Protein AF-0000000078978179 (afdb_homodimer)

Structure (mmCIF, N/CA/C/O backbone):
data_AF-0000000078978179-model_v1
#
loop_
_entity.id
_entity.type
_entity.pdbx_description
1 polymer 'Uncharacterized protein ssa16'
#
loop_
_atom_site.group_PDB
_atom_site.id
_atom_site.type_symbol
_atom_site.label_atom_id
_atom_site.label_alt_id
_atom_site.label_comp_id
_atom_site.label_asym_id
_atom_site.label_entity_id
_atom_site.label_seq_id
_atom_site.pdbx_PDB_ins_code
_atom_site.Cartn_x
_atom_site.Cartn_y
_atom_site.Cartn_z
_atom_site.occupancy
_atom_site.B_iso_or_equiv
_atom_site.auth_seq_id
_atom_site.auth_comp_id
_atom_site.auth_asym_id
_atom_site.auth_atom_id
_atom_site.pdbx_PDB_model_num
ATOM 1 N N . ARG A 1 1 ? -56.812 -25.953 8.641 1 24.86 1 ARG A N 1
ATOM 2 C CA . ARG A 1 1 ? -55.844 -26.469 7.676 1 24.86 1 ARG A CA 1
ATOM 3 C C . ARG A 1 1 ? -55.062 -25.328 7.055 1 24.86 1 ARG A C 1
ATOM 5 O O . ARG A 1 1 ? -54.594 -25.438 5.922 1 24.86 1 ARG A O 1
ATOM 12 N N . SER A 1 2 ? -55.156 -24.094 7.508 1 26.69 2 SER A N 1
ATOM 13 C CA . SER A 1 2 ? -54.562 -22.828 7.09 1 26.69 2 SER A CA 1
ATOM 14 C C . SER A 1 2 ? -53.031 -22.938 6.969 1 26.69 2 SER A C 1
ATOM 16 O O . SER A 1 2 ? -52.344 -23.125 7.969 1 26.69 2 SER A O 1
ATOM 18 N N . SER A 1 3 ? -52.5 -23.688 5.875 1 28.31 3 SER A N 1
ATOM 19 C CA . SER A 1 3 ? -51.188 -24.078 5.355 1 28.31 3 SER A CA 1
ATOM 20 C C . SER A 1 3 ? -50.25 -22.891 5.301 1 28.31 3 SER A C 1
ATOM 22 O O . SER A 1 3 ? -50.594 -21.828 4.77 1 28.31 3 SER A O 1
ATOM 24 N N . SER A 1 4 ? -49.375 -22.672 6.375 1 29.67 4 SER A N 1
ATOM 25 C CA . SER A 1 4 ? -48.281 -21.734 6.699 1 29.67 4 SER A CA 1
ATOM 26 C C . SER A 1 4 ? -47.344 -21.562 5.523 1 29.67 4 SER A C 1
ATOM 28 O O . SER A 1 4 ? -46.656 -22.5 5.125 1 29.67 4 SER A O 1
ATOM 30 N N . LEU A 1 5 ? -47.719 -20.953 4.363 1 27.17 5 LEU A N 1
ATOM 31 C CA . LEU A 1 5 ? -46.969 -20.484 3.203 1 27.17 5 LEU A CA 1
ATOM 32 C C . LEU A 1 5 ? -45.656 -19.812 3.635 1 27.17 5 LEU A C 1
ATOM 34 O O . LEU A 1 5 ? -45.656 -18.609 3.932 1 27.17 5 LEU A O 1
ATOM 38 N N . TRP A 1 6 ? -45 -20.219 4.773 1 25.36 6 TRP A N 1
ATOM 39 C CA . TRP A 1 6 ? -43.688 -19.703 5.121 1 25.36 6 TRP A CA 1
ATOM 40 C C . TRP A 1 6 ? -42.812 -19.609 3.887 1 25.36 6 TRP A C 1
ATOM 42 O O . TRP A 1 6 ? -42.656 -20.594 3.16 1 25.36 6 TRP A O 1
ATOM 52 N N . HIS A 1 7 ? -42.844 -18.531 3.137 1 26.69 7 HIS A N 1
ATOM 53 C CA . HIS A 1 7 ? -42.062 -18 2.035 1 26.69 7 HIS A CA 1
ATOM 54 C C . HIS A 1 7 ? -40.594 -18.312 2.223 1 26.69 7 HIS A C 1
ATOM 56 O O . HIS A 1 7 ? -40.031 -18.109 3.305 1 26.69 7 HIS A O 1
ATOM 62 N N . ARG A 1 8 ? -40 -19.281 1.561 1 25.62 8 ARG A N 1
ATOM 63 C CA . ARG A 1 8 ? -38.625 -19.688 1.237 1 25.62 8 ARG A CA 1
ATOM 64 C C . ARG A 1 8 ? -37.781 -18.484 0.861 1 25.62 8 ARG A C 1
ATOM 66 O O . ARG A 1 8 ? -37.938 -17.906 -0.217 1 25.62 8 ARG A O 1
ATOM 73 N N . ALA A 1 9 ? -37.625 -17.531 1.734 1 27.86 9 ALA A N 1
ATOM 74 C CA . ALA A 1 9 ? -36.594 -16.547 1.46 1 27.86 9 ALA A CA 1
ATOM 75 C C . ALA A 1 9 ? -35.344 -17.219 0.901 1 27.86 9 ALA A C 1
ATOM 77 O O . ALA A 1 9 ? -34.656 -17.969 1.609 1 27.86 9 ALA A O 1
ATOM 78 N N . ILE A 1 10 ? -35.406 -17.781 -0.251 1 28.91 10 ILE A N 1
ATOM 79 C CA . ILE A 1 10 ? -34.219 -18.234 -0.986 1 28.91 10 ILE A CA 1
ATOM 80 C C . ILE A 1 10 ? -33.062 -17.281 -0.745 1 28.91 10 ILE A C 1
ATOM 82 O O . ILE A 1 10 ? -33.156 -16.078 -1.032 1 28.91 10 ILE A O 1
ATOM 86 N N . ASN A 1 11 ? -32.312 -17.438 0.273 1 29.38 11 ASN A N 1
ATOM 87 C CA . ASN A 1 11 ? -30.969 -16.906 0.46 1 29.38 11 ASN A CA 1
ATOM 88 C C . ASN A 1 11 ? -30.219 -16.812 -0.863 1 29.38 11 ASN A C 1
ATOM 90 O O . ASN A 1 11 ? -29.75 -17.828 -1.386 1 29.38 11 ASN A O 1
ATOM 94 N N . LEU A 1 12 ? -30.766 -16.203 -1.822 1 31.05 12 LEU A N 1
ATOM 95 C CA . LEU A 1 12 ? -29.938 -15.867 -2.971 1 31.05 12 LEU A CA 1
ATOM 96 C C . LEU A 1 12 ? -28.562 -15.375 -2.521 1 31.05 12 LEU A C 1
ATOM 98 O O . LEU A 1 12 ? -28.438 -14.242 -2.061 1 31.05 12 LEU A O 1
ATOM 102 N N . THR A 1 13 ? -27.844 -16.094 -1.771 1 34.47 13 THR A N 1
ATOM 103 C CA . THR A 1 13 ? -26.422 -15.805 -1.688 1 34.47 13 THR A CA 1
ATOM 104 C C . THR A 1 13 ? -25.891 -15.273 -3.021 1 34.47 13 THR A C 1
ATOM 106 O O . THR A 1 13 ? -25.984 -15.961 -4.043 1 34.47 13 THR A O 1
ATOM 109 N N . LYS A 1 14 ? -26.266 -14.203 -3.422 1 38.75 14 LYS A N 1
ATOM 110 C CA . LYS A 1 14 ? -25.594 -13.609 -4.574 1 38.75 14 LYS A CA 1
ATOM 111 C C . LYS A 1 14 ? -24.188 -14.164 -4.73 1 38.75 14 LYS A C 1
ATOM 113 O O . LYS A 1 14 ? -23.328 -13.969 -3.857 1 38.75 14 LYS A O 1
ATOM 118 N N . MET A 1 15 ? -23.969 -15.43 -5.102 1 41.94 15 MET A N 1
ATOM 119 C CA . MET A 1 15 ? -22.672 -16.031 -5.441 1 41.94 15 MET A CA 1
ATOM 120 C C . MET A 1 15 ? -21.719 -14.992 -6.023 1 41.94 15 MET A C 1
ATOM 122 O O . MET A 1 15 ? -21.969 -14.461 -7.105 1 41.94 15 MET A O 1
ATOM 126 N N . VAL A 1 16 ? -21.203 -14.148 -5.293 1 52.91 16 VAL A N 1
ATOM 127 C CA . VAL A 1 16 ? -20.172 -13.227 -5.777 1 52.91 16 VAL A CA 1
ATOM 128 C C . VAL A 1 16 ? -19.266 -13.938 -6.766 1 52.91 16 VAL A C 1
ATOM 130 O O . VAL A 1 16 ? -18.703 -15 -6.457 1 52.91 16 VAL A O 1
ATOM 133 N N . ALA A 1 17 ? -19.5 -13.75 -8.023 1 62.34 17 ALA A N 1
ATOM 134 C CA . ALA A 1 17 ? -18.719 -14.32 -9.125 1 62.34 17 ALA A CA 1
ATOM 135 C C . ALA A 1 17 ? -17.219 -14.219 -8.852 1 62.34 17 ALA A C 1
ATOM 137 O O . ALA A 1 17 ? -16.766 -13.234 -8.258 1 62.34 17 ALA A O 1
ATOM 138 N N . ASP A 1 18 ? -16.516 -15.406 -8.773 1 73.06 18 ASP A N 1
ATOM 139 C CA . ASP A 1 18 ? -15.055 -15.438 -8.719 1 73.06 18 ASP A CA 1
ATOM 140 C C . ASP A 1 18 ? -14.453 -14.477 -9.742 1 73.06 18 ASP A C 1
ATOM 142 O O . ASP A 1 18 ? -14.602 -14.68 -10.953 1 73.06 18 ASP A O 1
ATOM 146 N N . PRO A 1 19 ? -13.805 -13.406 -9.281 1 76.56 19 PRO A N 1
ATOM 147 C CA . PRO A 1 19 ? -13.227 -12.445 -10.219 1 76.56 19 PRO A CA 1
ATOM 148 C C . PRO A 1 19 ? -12.266 -13.094 -11.211 1 76.56 19 PRO A C 1
ATOM 150 O O . PRO A 1 19 ? -12.047 -12.555 -12.305 1 76.56 19 PRO A O 1
ATOM 153 N N . TRP A 1 20 ? -11.68 -14.281 -10.781 1 85 20 TRP A N 1
ATOM 154 C CA . TRP A 1 20 ? -10.766 -14.969 -11.688 1 85 20 TRP A CA 1
ATOM 155 C C . TRP A 1 20 ? -11.469 -16.094 -12.43 1 85 20 TRP A C 1
ATOM 157 O O . TRP A 1 20 ? -10.836 -16.844 -13.172 1 85 20 TRP A O 1
ATOM 167 N N . GLY A 1 21 ? -12.703 -16.25 -12.227 1 82.62 21 GLY A N 1
ATOM 168 C CA . GLY A 1 21 ? -13.43 -17.406 -12.766 1 82.62 21 GLY A CA 1
ATOM 169 C C . GLY A 1 21 ? -13.266 -17.562 -14.266 1 82.62 21 GLY A C 1
ATOM 170 O O . GLY A 1 21 ? -13.148 -18.672 -14.773 1 82.62 21 GLY A O 1
ATOM 171 N N . SER A 1 22 ? -13.219 -16.484 -14.938 1 85 22 SER A N 1
ATOM 172 C CA . SER A 1 22 ? -13.195 -16.531 -16.391 1 85 22 SER A CA 1
ATOM 173 C C . SER A 1 22 ? -11.773 -16.688 -16.922 1 85 22 SER A C 1
ATOM 175 O O . SER A 1 22 ? -11.562 -16.844 -18.125 1 85 22 SER A O 1
ATOM 177 N N . ARG A 1 23 ? -10.781 -16.797 -16.047 1 90.75 23 ARG A N 1
ATOM 178 C CA . ARG A 1 23 ? -9.391 -16.797 -16.484 1 90.75 23 ARG A CA 1
ATOM 179 C C . ARG A 1 23 ? -8.852 -18.219 -16.578 1 90.75 23 ARG A C 1
ATOM 181 O O . ARG A 1 23 ? -7.711 -18.438 -17.016 1 90.75 23 ARG A O 1
ATOM 188 N N . ASN A 1 24 ? -9.594 -19.234 -16.219 1 92.75 24 ASN A N 1
ATOM 189 C CA . ASN A 1 24 ? -9.266 -20.641 -16.328 1 92.75 24 ASN A CA 1
ATOM 190 C C . ASN A 1 24 ? -7.91 -20.953 -15.703 1 92.75 24 ASN A C 1
ATOM 192 O O . ASN A 1 24 ? -7.094 -21.656 -16.312 1 92.75 24 ASN A O 1
ATOM 196 N N . LEU A 1 25 ? -7.68 -20.406 -14.547 1 94.94 25 LEU A N 1
ATOM 197 C CA . LEU A 1 25 ? -6.398 -20.625 -13.883 1 94.94 25 LEU A CA 1
ATOM 198 C C . LEU A 1 25 ? -6.23 -22.094 -13.484 1 94.94 25 LEU A C 1
ATOM 200 O O . LEU A 1 25 ? -5.105 -22.562 -13.32 1 94.94 25 LEU A O 1
ATOM 204 N N . HIS A 1 26 ? -7.367 -22.812 -13.391 1 93.69 26 HIS A N 1
ATOM 205 C CA . HIS A 1 26 ? -7.344 -24.203 -12.938 1 93.69 26 HIS A CA 1
ATOM 206 C C . HIS A 1 26 ? -6.621 -25.094 -13.938 1 93.69 26 HIS A C 1
ATOM 208 O O . HIS A 1 26 ? -6.16 -26.188 -13.586 1 93.69 26 HIS A O 1
ATOM 214 N N . VAL A 1 27 ? -6.477 -24.641 -15.172 1 95.56 27 VAL A N 1
ATOM 215 C CA . VAL A 1 27 ? -5.871 -25.5 -16.188 1 95.56 27 VAL A CA 1
ATOM 216 C C . VAL A 1 27 ? -4.379 -25.203 -16.297 1 95.56 27 VAL A C 1
ATOM 218 O O . VAL A 1 27 ? -3.654 -25.875 -17.016 1 95.56 27 VAL A O 1
ATOM 221 N N . LEU A 1 28 ? -3.891 -24.172 -15.602 1 96.88 28 LEU A N 1
ATOM 222 C CA . LEU A 1 28 ? -2.475 -23.828 -15.633 1 96.88 28 LEU A CA 1
ATOM 223 C C . LEU A 1 28 ? -1.654 -24.812 -14.797 1 96.88 28 LEU A C 1
ATOM 225 O O . LEU A 1 28 ? -2.193 -25.484 -13.922 1 96.88 28 LEU A O 1
ATOM 229 N N . PRO A 1 29 ? -0.375 -24.938 -15.172 1 96.25 29 PRO A N 1
ATOM 230 C CA . PRO A 1 29 ? 0.471 -25.812 -14.359 1 96.25 29 PRO A CA 1
ATOM 231 C C . PRO A 1 29 ? 0.622 -25.328 -12.922 1 96.25 29 PRO A C 1
ATOM 233 O O . PRO A 1 29 ? 0.704 -24.125 -12.672 1 96.25 29 PRO A O 1
ATOM 236 N N . MET A 1 30 ? 0.625 -26.266 -12.07 1 95.81 30 MET A N 1
ATOM 237 C CA . MET A 1 30 ? 0.896 -26 -10.656 1 95.81 30 MET A CA 1
ATOM 238 C C . MET A 1 30 ? 2.391 -25.812 -10.414 1 95.81 30 MET A C 1
ATOM 240 O O . MET A 1 30 ? 3.209 -26.547 -10.984 1 95.81 30 MET A O 1
ATOM 244 N N . GLU A 1 31 ? 2.711 -24.859 -9.57 1 96.88 31 GLU A N 1
ATOM 245 C CA . GLU A 1 31 ? 4.105 -24.594 -9.242 1 96.88 31 GLU A CA 1
ATOM 246 C C . GLU A 1 31 ? 4.289 -24.391 -7.738 1 96.88 31 GLU A C 1
ATOM 248 O O . GLU A 1 31 ? 3.42 -23.844 -7.066 1 96.88 31 GLU A O 1
ATOM 253 N N . ARG A 1 32 ? 5.43 -24.875 -7.312 1 96.88 32 ARG A N 1
ATOM 254 C CA . ARG A 1 32 ? 5.812 -24.609 -5.93 1 96.88 32 ARG A CA 1
ATOM 255 C C . ARG A 1 32 ? 6.449 -23.234 -5.797 1 96.88 32 ARG A C 1
ATOM 257 O O . ARG A 1 32 ? 7.285 -22.844 -6.617 1 96.88 32 ARG A O 1
ATOM 264 N N . ALA A 1 33 ? 5.98 -22.516 -4.773 1 97.94 33 ALA A N 1
ATOM 265 C CA . ALA A 1 33 ? 6.543 -21.203 -4.484 1 97.94 33 ALA A CA 1
ATOM 266 C C . ALA A 1 33 ? 6.828 -21.047 -2.994 1 97.94 33 ALA A C 1
ATOM 268 O O . ALA A 1 33 ? 6.27 -21.781 -2.168 1 97.94 33 ALA A O 1
ATOM 269 N N . VAL A 1 34 ? 7.75 -20.188 -2.734 1 98.06 34 VAL A N 1
ATOM 270 C CA . VAL A 1 34 ? 8.023 -19.781 -1.355 1 98.06 34 VAL A CA 1
ATOM 271 C C . VAL A 1 34 ? 7.301 -18.484 -1.041 1 98.06 34 VAL A C 1
ATOM 273 O O . VAL A 1 34 ? 7.496 -17.469 -1.729 1 98.06 34 VAL A O 1
ATOM 276 N N . ARG A 1 35 ? 6.48 -18.531 -0.062 1 97.12 35 ARG A N 1
ATOM 277 C CA . ARG A 1 35 ? 5.762 -17.344 0.382 1 97.12 35 ARG A CA 1
ATOM 278 C C . ARG A 1 35 ? 6.391 -16.75 1.645 1 97.12 35 ARG A C 1
ATOM 280 O O . ARG A 1 35 ? 6.734 -17.5 2.57 1 97.12 35 ARG A O 1
ATOM 287 N N . GLN A 1 36 ? 6.578 -15.469 1.658 1 97.12 36 GLN A N 1
ATOM 288 C CA . GLN A 1 36 ? 7.094 -14.766 2.826 1 97.12 36 GLN A CA 1
ATOM 289 C C . GLN A 1 36 ? 6.148 -13.641 3.25 1 97.12 36 GLN A C 1
ATOM 291 O O . GLN A 1 36 ? 5.734 -12.828 2.424 1 97.12 36 GLN A O 1
ATOM 296 N N . ARG A 1 37 ? 5.793 -13.688 4.469 1 92.69 37 ARG A N 1
ATOM 297 C CA . ARG A 1 37 ? 4.941 -12.672 5.086 1 92.69 37 ARG A CA 1
ATOM 298 C C . ARG A 1 37 ? 5.668 -11.969 6.223 1 92.69 37 ARG A C 1
ATOM 300 O O . ARG A 1 37 ? 6.414 -12.602 6.977 1 92.69 37 ARG A O 1
ATOM 307 N N . TYR A 1 38 ? 5.324 -10.695 6.309 1 92.19 38 TYR A N 1
ATOM 308 C CA . TYR A 1 38 ? 5.957 -9.953 7.395 1 92.19 38 TYR A CA 1
ATOM 309 C C . TYR A 1 38 ? 5.066 -9.938 8.633 1 92.19 38 TYR A C 1
ATOM 311 O O . TYR A 1 38 ? 3.889 -9.578 8.547 1 92.19 38 TYR A O 1
ATOM 319 N N . ASN A 1 39 ? 5.648 -10.398 9.711 1 85.75 39 ASN A N 1
ATOM 320 C CA . ASN A 1 39 ? 4.996 -10.281 11.008 1 85.75 39 ASN A CA 1
ATOM 321 C C . ASN A 1 39 ? 5.41 -9 11.727 1 85.75 39 ASN A C 1
ATOM 323 O O . ASN A 1 39 ? 6.488 -8.938 12.32 1 85.75 39 ASN A O 1
ATOM 327 N N . ALA A 1 40 ? 4.539 -8.031 11.688 1 79 40 ALA A N 1
ATOM 328 C CA . ALA A 1 40 ? 4.871 -6.715 12.219 1 79 40 ALA A CA 1
ATOM 329 C C . ALA A 1 40 ? 5.062 -6.766 13.727 1 79 40 ALA A C 1
ATOM 331 O O . ALA A 1 40 ? 5.852 -6 14.289 1 79 40 ALA A O 1
ATOM 332 N N . LEU A 1 41 ? 4.297 -7.594 14.391 1 77.44 41 LEU A N 1
ATOM 333 C CA . LEU A 1 41 ? 4.395 -7.727 15.836 1 77.44 41 LEU A CA 1
ATOM 334 C C . LEU A 1 41 ? 5.734 -8.328 16.234 1 77.44 41 LEU A C 1
ATOM 336 O O . LEU A 1 41 ? 6.371 -7.859 17.188 1 77.44 41 LEU A O 1
ATOM 340 N N . ALA A 1 42 ? 6.156 -9.289 15.445 1 82.5 42 ALA A N 1
ATOM 341 C CA . ALA A 1 42 ? 7.41 -9.969 15.766 1 82.5 42 ALA A CA 1
ATOM 342 C C . ALA A 1 42 ? 8.594 -9.281 15.086 1 82.5 42 ALA A C 1
ATOM 344 O O . ALA A 1 42 ? 9.742 -9.508 15.461 1 82.5 42 ALA A O 1
ATOM 345 N N . GLY A 1 43 ? 8.336 -8.531 14.117 1 84.69 43 GLY A N 1
ATOM 346 C CA . GLY A 1 43 ? 9.383 -7.797 13.422 1 84.69 43 GLY A CA 1
ATOM 347 C C . GLY A 1 43 ? 10.242 -8.672 12.539 1 84.69 43 GLY A C 1
ATOM 348 O O . GLY A 1 43 ? 11.445 -8.461 12.422 1 84.69 43 GLY A O 1
ATOM 349 N N . HIS A 1 44 ? 9.633 -9.789 12.062 1 92.12 44 HIS A N 1
ATOM 350 C CA . HIS A 1 44 ? 10.406 -10.664 11.18 1 92.12 44 HIS A CA 1
ATOM 351 C C . HIS A 1 44 ? 9.523 -11.266 10.094 1 92.12 44 HIS A C 1
ATOM 353 O O . HIS A 1 44 ? 8.297 -11.234 10.195 1 92.12 44 HIS A O 1
ATOM 359 N N . TRP A 1 45 ? 10.164 -11.805 9.086 1 94.38 45 TRP A N 1
ATOM 360 C CA . TRP A 1 45 ? 9.484 -12.484 7.988 1 94.38 45 TRP A CA 1
ATOM 361 C C . TRP A 1 45 ? 9.25 -13.953 8.32 1 94.38 45 TRP A C 1
ATOM 363 O O . TRP A 1 45 ? 10.141 -14.633 8.852 1 94.38 45 TRP A O 1
ATOM 373 N N . VAL A 1 46 ? 8.039 -14.367 8.023 1 94.94 46 VAL A N 1
ATOM 374 C CA . VAL A 1 46 ? 7.699 -15.781 8.141 1 94.94 46 VAL A CA 1
ATOM 375 C C . VAL A 1 46 ? 7.617 -16.406 6.75 1 94.94 46 VAL A C 1
ATOM 377 O O . VAL A 1 46 ? 7.043 -15.82 5.832 1 94.94 46 VAL A O 1
ATOM 380 N N . THR A 1 47 ? 8.156 -17.609 6.684 1 96.19 47 THR A N 1
ATOM 381 C CA . THR A 1 47 ? 8.273 -18.25 5.375 1 96.19 47 THR A CA 1
ATOM 382 C C . THR A 1 47 ? 7.551 -19.594 5.359 1 96.19 47 THR A C 1
ATOM 384 O O . THR A 1 47 ? 7.598 -20.344 6.34 1 96.19 47 THR A O 1
ATOM 387 N N . ASP A 1 48 ? 6.797 -19.828 4.273 1 95.44 48 ASP A N 1
ATOM 388 C CA . ASP A 1 48 ? 6.215 -21.141 4.035 1 95.44 48 ASP A CA 1
ATOM 389 C C . ASP A 1 48 ? 6.203 -21.484 2.547 1 95.44 48 ASP A C 1
ATOM 391 O O . ASP A 1 48 ? 6.508 -20.625 1.71 1 95.44 48 ASP A O 1
ATOM 395 N N . GLU A 1 49 ? 5.973 -22.797 2.309 1 96.25 49 GLU A N 1
ATOM 396 C CA . GLU A 1 49 ? 5.824 -23.234 0.924 1 96.25 49 GLU A CA 1
ATOM 397 C C . GLU A 1 49 ? 4.352 -23.328 0.528 1 96.25 49 GLU A C 1
ATOM 399 O O . GLU A 1 49 ? 3.521 -23.797 1.308 1 96.25 49 GLU A O 1
ATOM 404 N N . VAL A 1 50 ? 4.121 -22.844 -0.757 1 95.56 50 VAL A N 1
ATOM 405 C CA . VAL A 1 50 ? 2.742 -22.875 -1.237 1 95.56 50 VAL A CA 1
ATOM 406 C C . VAL A 1 50 ? 2.701 -23.375 -2.676 1 95.56 50 VAL A C 1
ATOM 408 O O . VAL A 1 50 ? 3.725 -23.406 -3.363 1 95.56 50 VAL A O 1
ATOM 411 N N . LEU A 1 51 ? 1.519 -23.828 -3.006 1 96.12 51 LEU A N 1
ATOM 412 C CA . LEU A 1 51 ? 1.259 -24.219 -4.387 1 96.12 51 LEU A CA 1
ATOM 413 C C . LEU A 1 51 ? 0.43 -23.156 -5.102 1 96.12 51 LEU A C 1
ATOM 415 O O . LEU A 1 51 ? -0.603 -22.719 -4.59 1 96.12 51 LEU A O 1
ATOM 419 N N . VAL A 1 52 ? 0.936 -22.781 -6.328 1 96.88 52 VAL A N 1
ATOM 420 C CA . VAL A 1 52 ? 0.343 -21.641 -7.016 1 96.88 52 VAL A CA 1
ATOM 421 C C . VAL A 1 52 ? 0.15 -21.969 -8.492 1 96.88 52 VAL A C 1
ATOM 423 O O . VAL A 1 52 ? 0.928 -22.734 -9.07 1 96.88 52 VAL A O 1
ATOM 426 N N . LYS A 1 53 ? -0.946 -21.5 -9.023 1 97.38 53 LYS A N 1
ATOM 427 C CA . LYS A 1 53 ? -1.144 -21.375 -10.461 1 97.38 53 LYS A CA 1
ATOM 428 C C . LYS A 1 53 ? -1.204 -19.906 -10.883 1 97.38 53 LYS A C 1
ATOM 430 O O . LYS A 1 53 ? -1.993 -19.125 -10.344 1 97.38 53 LYS A O 1
ATOM 435 N N . MET A 1 54 ? -0.309 -19.547 -11.82 1 97.44 54 MET A N 1
ATOM 436 C CA . MET A 1 54 ? -0.172 -18.141 -12.172 1 97.44 54 MET A CA 1
ATOM 437 C C . MET A 1 54 ? -0.086 -17.969 -13.688 1 97.44 54 MET A C 1
ATOM 439 O O . MET A 1 54 ? 0.601 -18.719 -14.367 1 97.44 54 MET A O 1
ATOM 443 N N . GLU A 1 55 ? -0.759 -16.938 -14.133 1 97.19 55 GLU A N 1
ATOM 444 C CA . GLU A 1 55 ? -0.676 -16.609 -15.555 1 97.19 55 GLU A CA 1
ATOM 445 C C . GLU A 1 55 ? 0.724 -16.125 -15.922 1 97.19 55 GLU A C 1
ATOM 447 O O . GLU A 1 55 ? 1.381 -15.438 -15.141 1 97.19 55 GLU A O 1
ATOM 452 N N . SER A 1 56 ? 1.093 -16.453 -17.203 1 95.69 56 SER A N 1
ATOM 453 C CA . SER A 1 56 ? 2.391 -16.016 -17.703 1 95.69 56 SER A CA 1
ATOM 454 C C . SER A 1 56 ? 2.303 -14.625 -18.312 1 95.69 56 SER A C 1
ATOM 456 O O . SER A 1 56 ? 3.311 -13.922 -18.438 1 95.69 56 SER A O 1
ATOM 458 N N . LYS A 1 57 ? 1.11 -14.266 -18.703 1 95.5 57 LYS A N 1
ATOM 459 C CA . LYS A 1 57 ? 0.892 -12.938 -19.266 1 95.5 57 LYS A CA 1
ATOM 460 C C . LYS A 1 57 ? 0.192 -12.016 -18.281 1 95.5 57 LYS A C 1
ATOM 462 O O . LYS A 1 57 ? -0.77 -12.422 -17.625 1 95.5 57 LYS A O 1
ATOM 467 N N . PRO A 1 58 ? 0.669 -10.82 -18.156 1 94.44 58 PRO A N 1
ATOM 468 C CA . PRO A 1 58 ? -0.006 -9.883 -17.266 1 94.44 58 PRO A CA 1
ATOM 469 C C . PRO A 1 58 ? -1.392 -9.477 -17.766 1 94.44 58 PRO A C 1
ATOM 471 O O . PRO A 1 58 ? -1.604 -9.359 -18.969 1 94.44 58 PRO A O 1
ATOM 474 N N . PHE A 1 59 ? -2.293 -9.297 -16.828 1 90.69 59 PHE A N 1
ATOM 475 C CA . PHE A 1 59 ? -3.639 -8.891 -17.203 1 90.69 59 PHE A CA 1
ATOM 476 C C . PHE A 1 59 ? -3.805 -7.383 -17.078 1 90.69 59 PHE A C 1
ATOM 47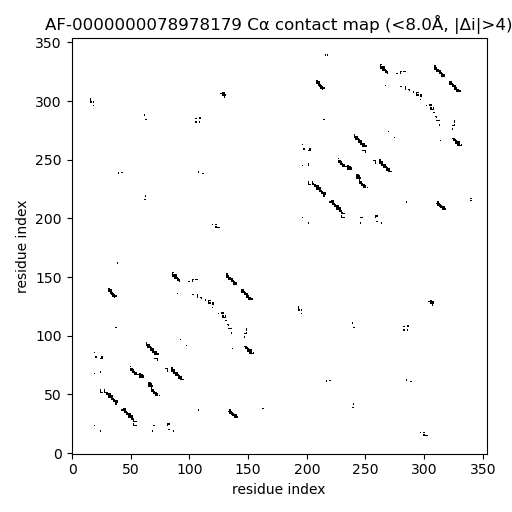8 O O . PHE A 1 59 ? -4.77 -6.809 -17.578 1 90.69 59 PHE A O 1
ATOM 485 N N . ALA A 1 60 ? -2.895 -6.711 -16.312 1 86.19 60 ALA A N 1
ATOM 486 C CA . ALA A 1 60 ? -2.908 -5.266 -16.094 1 86.19 60 ALA A CA 1
ATOM 487 C C . ALA A 1 60 ? -1.5 -4.738 -15.828 1 86.19 60 ALA A C 1
ATOM 489 O O . ALA A 1 60 ? -0.585 -5.508 -15.539 1 86.19 60 ALA A O 1
ATOM 490 N N . ALA A 1 61 ? -1.354 -3.41 -16.109 1 87.19 61 ALA A N 1
ATOM 491 C CA . ALA A 1 61 ? -0.071 -2.76 -15.844 1 87.19 61 ALA A CA 1
ATOM 492 C C . ALA A 1 61 ? -0.272 -1.346 -15.305 1 87.19 61 ALA A C 1
ATOM 494 O O . ALA A 1 61 ? -1.167 -0.625 -15.758 1 87.19 61 ALA A O 1
ATOM 495 N N . GLY A 1 62 ? 0.532 -1.112 -14.289 1 83 62 GLY A N 1
ATOM 496 C CA . GLY A 1 62 ? 0.635 0.265 -13.836 1 83 62 GLY A CA 1
ATOM 497 C C . GLY A 1 62 ? 1.819 1.003 -14.43 1 83 62 GLY A C 1
ATOM 498 O O . GLY A 1 62 ? 2.299 0.65 -15.508 1 83 62 GLY A O 1
ATOM 499 N N . ALA A 1 63 ? 2.127 2.088 -13.734 1 83.94 63 ALA A N 1
ATOM 500 C CA . ALA A 1 63 ? 3.254 2.896 -14.195 1 83.94 63 ALA A CA 1
ATOM 501 C C . ALA A 1 63 ? 4.555 2.1 -14.148 1 83.94 63 ALA A C 1
ATOM 503 O O . ALA A 1 63 ? 5.32 2.088 -15.117 1 83.94 63 ALA A O 1
ATOM 504 N N . MET A 1 64 ? 4.762 1.321 -13.102 1 92.19 64 MET A N 1
ATOM 505 C CA . MET A 1 64 ? 6.066 0.701 -12.883 1 92.19 64 MET A CA 1
ATOM 506 C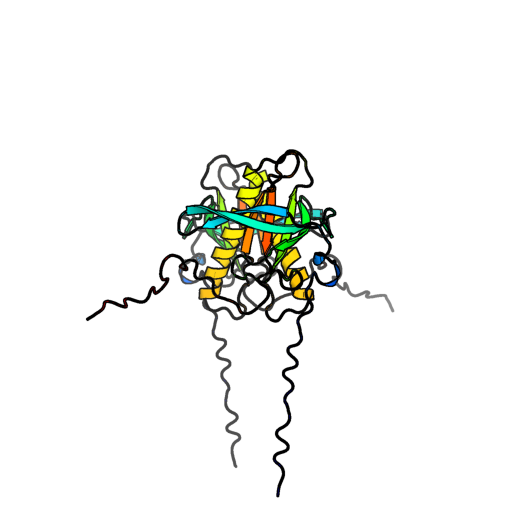 C . MET A 1 64 ? 5.945 -0.818 -12.836 1 92.19 64 MET A C 1
ATOM 508 O O . MET A 1 64 ? 6.938 -1.529 -13 1 92.19 64 MET A O 1
ATOM 512 N N . ARG A 1 65 ? 4.703 -1.28 -12.586 1 93 65 ARG A N 1
ATOM 513 C CA . ARG A 1 65 ? 4.559 -2.707 -12.312 1 93 65 ARG A CA 1
ATOM 514 C C . ARG A 1 65 ? 3.488 -3.328 -13.195 1 93 65 ARG A C 1
ATOM 516 O O . ARG A 1 65 ? 2.578 -2.635 -13.664 1 93 65 ARG A O 1
ATOM 523 N N . GLU A 1 66 ? 3.656 -4.648 -13.406 1 94.31 66 GLU A N 1
ATOM 524 C CA . GLU A 1 66 ? 2.654 -5.461 -14.086 1 94.31 66 GLU A CA 1
ATOM 525 C C . GLU A 1 66 ? 1.997 -6.445 -13.125 1 94.31 66 GLU A C 1
ATOM 527 O O . GLU A 1 66 ? 2.598 -6.836 -12.117 1 94.31 66 GLU A O 1
ATOM 532 N N . CYS A 1 67 ? 0.738 -6.793 -13.469 1 92.5 67 CYS A N 1
ATOM 533 C CA . CYS A 1 67 ? -0.063 -7.625 -12.578 1 92.5 67 CYS A CA 1
ATOM 534 C C . CYS A 1 67 ? -0.428 -8.945 -13.25 1 92.5 67 CYS A C 1
ATOM 536 O O . CYS A 1 67 ? -0.876 -8.961 -14.398 1 92.5 67 CYS A O 1
ATOM 538 N N . TYR A 1 68 ? -0.23 -10.016 -12.508 1 94.38 68 TYR A N 1
ATOM 539 C CA . TYR A 1 68 ? -0.562 -11.367 -12.953 1 94.38 68 TYR A CA 1
ATOM 540 C C . TYR A 1 68 ? -1.63 -11.984 -12.062 1 94.38 68 TYR A C 1
ATOM 542 O O . TYR A 1 68 ? -1.588 -11.844 -10.836 1 94.38 68 TYR A O 1
ATOM 550 N N . ALA A 1 69 ? -2.574 -12.617 -12.734 1 92.5 69 ALA A N 1
ATOM 551 C CA . ALA A 1 69 ? -3.566 -13.375 -11.977 1 92.5 69 ALA A CA 1
ATOM 552 C C . ALA A 1 69 ? -2.988 -14.703 -11.492 1 92.5 69 ALA A C 1
ATOM 554 O O . ALA A 1 69 ? -2.275 -15.383 -12.234 1 92.5 69 ALA A O 1
ATOM 555 N N . ALA A 1 70 ? -3.277 -14.953 -10.219 1 95.5 70 ALA A N 1
ATOM 556 C CA . ALA A 1 70 ? -2.781 -16.203 -9.648 1 95.5 70 ALA A CA 1
ATOM 557 C C . ALA A 1 70 ? -3.766 -16.766 -8.625 1 95.5 70 ALA A C 1
ATOM 559 O O . ALA A 1 70 ? -4.648 -16.047 -8.148 1 95.5 70 ALA A O 1
ATOM 560 N N . LYS A 1 71 ? -3.66 -18.016 -8.414 1 93.38 71 LYS A N 1
ATOM 561 C CA . LYS A 1 71 ? -4.363 -18.688 -7.332 1 93.38 71 LYS A CA 1
ATOM 562 C C . LYS A 1 71 ? -3.395 -19.484 -6.461 1 93.38 71 LYS A C 1
ATOM 564 O O . LYS A 1 71 ? -2.406 -20.031 -6.957 1 93.38 71 LYS A O 1
ATOM 569 N N . LYS A 1 72 ? -3.748 -19.422 -5.254 1 93.62 72 LYS A N 1
ATOM 570 C CA . LYS A 1 72 ? -2.982 -20.203 -4.277 1 93.62 72 LYS A CA 1
ATOM 571 C C . LYS A 1 72 ? -3.871 -21.203 -3.549 1 93.62 72 LYS A C 1
ATOM 573 O O . LYS A 1 72 ? -4.922 -20.844 -3.018 1 93.62 72 LYS A O 1
ATOM 578 N N . LEU A 1 73 ? -3.402 -22.438 -3.529 1 90.62 73 LEU A N 1
ATOM 579 C CA . LEU A 1 73 ? -4.133 -23.422 -2.756 1 90.62 73 LEU A CA 1
ATOM 580 C C . LEU A 1 73 ? -4.012 -23.156 -1.262 1 90.62 73 LEU A C 1
ATOM 582 O O . LEU A 1 73 ? -2.959 -22.719 -0.791 1 90.62 73 LEU A O 1
ATOM 586 N N . SER A 1 74 ? -5.145 -23.438 -0.64 1 81.19 74 SER A N 1
ATOM 587 C CA . SER A 1 74 ? -5.121 -23.281 0.812 1 81.19 74 SER A CA 1
ATOM 588 C C . SER A 1 74 ? -4.164 -24.281 1.457 1 81.19 74 SER A C 1
ATOM 590 O O . SER A 1 74 ? -4.086 -25.438 1.039 1 81.19 74 SER A O 1
ATOM 592 N N . THR A 1 75 ? -3.426 -23.734 2.355 1 74.38 75 THR A N 1
ATOM 593 C CA . THR A 1 75 ? -2.531 -24.609 3.098 1 74.38 75 THR A CA 1
ATOM 594 C C . THR A 1 75 ? -3.279 -25.312 4.227 1 74.38 75 THR A C 1
ATOM 596 O O . THR A 1 75 ? -2.727 -26.188 4.891 1 74.38 75 THR A O 1
ATOM 599 N N . PHE A 1 76 ? -4.535 -24.938 4.398 1 68.38 76 PHE A N 1
ATOM 600 C CA . PHE A 1 76 ? -5.285 -25.422 5.551 1 68.38 76 PHE A CA 1
ATOM 601 C C . PHE A 1 76 ? -6.207 -26.578 5.152 1 68.38 76 PHE A C 1
ATOM 603 O O . PHE A 1 76 ? -6.746 -27.266 6.012 1 68.38 76 PHE A O 1
ATOM 610 N N . THR A 1 77 ? -6.453 -26.656 3.898 1 65.12 77 THR A N 1
ATOM 611 C CA . THR A 1 77 ? -7.352 -27.719 3.465 1 65.12 77 THR A CA 1
ATOM 612 C C . THR A 1 77 ? -6.625 -28.703 2.559 1 65.12 77 THR A C 1
ATOM 614 O O . THR A 1 77 ? -5.641 -28.344 1.905 1 65.12 77 THR A O 1
ATOM 617 N N . HIS A 1 78 ? -7.043 -29.906 2.662 1 72.19 78 HIS A N 1
ATOM 618 C CA . HIS A 1 78 ? -6.496 -30.953 1.798 1 72.19 78 HIS A CA 1
ATOM 619 C C . HIS A 1 78 ? -7.246 -31 0.47 1 72.19 78 HIS A C 1
ATOM 621 O O . HIS A 1 78 ? -6.871 -31.766 -0.423 1 72.19 78 HIS A O 1
ATOM 627 N N . ASN A 1 79 ? -8.195 -30.172 0.395 1 71.38 79 ASN A N 1
ATOM 628 C CA . ASN A 1 79 ? -8.961 -30.156 -0.848 1 71.38 79 ASN A CA 1
ATOM 629 C C . ASN A 1 79 ? -8.242 -29.375 -1.941 1 71.38 79 ASN A C 1
ATOM 631 O O . ASN A 1 79 ? -7.945 -28.188 -1.773 1 71.38 79 ASN A O 1
ATOM 635 N N . VAL A 1 80 ? -7.867 -30.25 -2.957 1 82.06 80 VAL A N 1
ATOM 636 C CA . VAL A 1 80 ? -7.18 -29.641 -4.086 1 82.06 80 VAL A CA 1
ATOM 637 C C . VAL A 1 80 ? -8.203 -29.172 -5.129 1 82.06 80 VAL A C 1
ATOM 639 O O . VAL A 1 80 ? -8.492 -29.906 -6.078 1 82.06 80 VAL A O 1
ATOM 642 N N . ASP A 1 81 ? -8.961 -28.188 -4.785 1 88.5 81 ASP A N 1
ATOM 643 C CA . ASP A 1 81 ? -9.906 -27.609 -5.734 1 88.5 81 ASP A CA 1
ATOM 644 C C . ASP A 1 81 ? -9.508 -26.188 -6.113 1 88.5 81 ASP A C 1
ATOM 646 O O . ASP A 1 81 ? -9.758 -25.234 -5.363 1 88.5 81 ASP A O 1
ATOM 650 N N . TRP A 1 82 ? -8.977 -26.109 -7.316 1 91.25 82 TRP A N 1
ATOM 651 C CA . TRP A 1 82 ? -8.43 -24.828 -7.766 1 91.25 82 TRP A CA 1
ATOM 652 C C . TRP A 1 82 ? -9.547 -23.828 -8.039 1 91.25 82 TRP A C 1
ATOM 654 O O . TRP A 1 82 ? -9.297 -22.625 -8.117 1 91.25 82 TRP A O 1
ATOM 664 N N . HIS A 1 83 ? -10.703 -24.328 -8.195 1 86.69 83 HIS A N 1
ATOM 665 C CA . HIS A 1 83 ? -11.828 -23.422 -8.383 1 86.69 83 HIS A CA 1
ATOM 666 C C . HIS A 1 83 ? -12.18 -22.703 -7.086 1 86.69 83 HIS A C 1
ATOM 668 O O . HIS A 1 83 ? -12.789 -21.625 -7.113 1 86.69 83 HIS A O 1
ATOM 674 N N . LYS A 1 84 ? -11.68 -23.281 -6.016 1 83.56 84 LYS A N 1
ATOM 675 C CA . LYS A 1 84 ? -11.992 -22.703 -4.707 1 83.56 84 LYS A CA 1
ATOM 676 C C . LYS A 1 84 ? -10.742 -22.125 -4.051 1 83.56 84 LYS A C 1
ATOM 678 O O . LYS A 1 84 ? -10.797 -21.656 -2.912 1 83.56 84 LYS A O 1
ATOM 683 N N . ALA A 1 85 ? -9.664 -22.188 -4.77 1 89.69 85 ALA A N 1
ATOM 684 C CA . ALA A 1 85 ? -8.406 -21.672 -4.234 1 89.69 85 ALA A CA 1
ATOM 685 C C . ALA A 1 85 ? -8.445 -20.156 -4.094 1 89.69 85 ALA A C 1
ATOM 687 O O . ALA A 1 85 ? -9.305 -19.5 -4.684 1 89.69 85 ALA A O 1
ATOM 688 N N . GLN A 1 86 ? -7.578 -19.594 -3.303 1 87.25 86 GLN A N 1
ATOM 689 C CA . GLN A 1 86 ? -7.516 -18.156 -3.033 1 87.25 86 GLN A CA 1
ATOM 690 C C . GLN A 1 86 ? -6.98 -17.391 -4.242 1 87.25 86 GLN A C 1
ATOM 692 O O . GLN A 1 86 ? -5.992 -17.797 -4.855 1 87.25 86 GLN A O 1
ATOM 697 N N . ASN A 1 87 ? -7.715 -16.297 -4.539 1 86.75 87 ASN A N 1
ATOM 698 C CA . ASN A 1 87 ? -7.262 -15.422 -5.621 1 86.75 87 ASN A CA 1
ATOM 699 C C . ASN A 1 87 ? -6.164 -14.469 -5.156 1 86.75 87 ASN A C 1
ATOM 701 O O . ASN A 1 87 ? -6.23 -13.938 -4.047 1 86.75 87 ASN A O 1
ATOM 705 N N . MET A 1 88 ? -5.168 -14.305 -6.047 1 90.94 88 MET A N 1
ATOM 706 C CA . MET A 1 88 ? -4.078 -13.375 -5.773 1 90.94 88 MET A CA 1
ATOM 707 C C . MET A 1 88 ? -3.758 -12.531 -7.004 1 90.94 88 MET A C 1
ATOM 709 O O . MET A 1 88 ? -4.016 -12.953 -8.133 1 90.94 88 MET A O 1
ATOM 713 N N . VAL A 1 89 ? -3.314 -11.367 -6.711 1 91.75 89 VAL A N 1
ATOM 714 C CA . VAL A 1 89 ? -2.67 -10.555 -7.738 1 91.75 89 VAL A CA 1
ATOM 715 C C . VAL A 1 89 ? -1.166 -10.492 -7.48 1 91.75 89 VAL A C 1
ATOM 717 O O . VAL A 1 89 ? -0.732 -10.055 -6.41 1 91.75 89 VAL A O 1
ATOM 720 N N . ALA A 1 90 ? -0.363 -11.023 -8.406 1 95.88 90 ALA A N 1
ATOM 721 C CA . ALA A 1 90 ? 1.094 -10.938 -8.344 1 95.88 90 ALA A CA 1
ATOM 722 C C . ALA A 1 90 ? 1.61 -9.75 -9.148 1 95.88 90 ALA A C 1
ATOM 724 O O . ALA A 1 90 ? 1.211 -9.547 -10.297 1 95.88 90 ALA A O 1
ATOM 725 N N . LYS A 1 91 ? 2.502 -9.031 -8.508 1 95.12 91 LYS A N 1
ATOM 726 C CA . LYS A 1 91 ? 3.02 -7.82 -9.141 1 95.12 91 LYS A CA 1
ATOM 727 C C . LYS A 1 91 ? 4.531 -7.902 -9.328 1 95.12 91 LYS A C 1
ATOM 729 O O . LYS A 1 91 ? 5.246 -8.383 -8.445 1 95.12 91 LYS A O 1
ATOM 734 N N . ARG A 1 92 ? 4.969 -7.48 -10.5 1 96.62 92 ARG A N 1
ATOM 735 C CA . ARG A 1 92 ? 6.395 -7.41 -10.812 1 96.62 92 ARG A CA 1
ATOM 736 C C . ARG A 1 92 ? 6.73 -6.125 -11.555 1 96.62 92 ARG A C 1
ATOM 738 O O . ARG A 1 92 ? 5.918 -5.621 -12.336 1 96.62 92 ARG A O 1
ATOM 745 N N . TYR A 1 93 ? 7.961 -5.625 -11.25 1 96.94 93 TYR A N 1
ATOM 746 C CA . TYR A 1 93 ? 8.414 -4.422 -11.945 1 96.94 93 TYR A CA 1
ATOM 747 C C . TYR A 1 93 ? 8.648 -4.703 -13.422 1 96.94 93 TYR A C 1
ATOM 749 O O . TYR A 1 93 ? 9.172 -5.762 -13.781 1 96.94 93 TYR A O 1
ATOM 757 N N . LYS A 1 94 ? 8.227 -3.77 -14.242 1 95.75 94 LYS A N 1
ATOM 758 C CA . LYS A 1 94 ? 8.469 -3.854 -15.68 1 95.75 94 LYS A CA 1
ATOM 759 C C . LYS A 1 94 ? 9.969 -3.834 -15.984 1 95.75 94 LYS A C 1
ATOM 761 O O . LYS A 1 94 ? 10.438 -4.555 -16.875 1 95.75 94 LYS A O 1
ATOM 766 N N . LYS A 1 95 ? 10.625 -2.998 -15.219 1 95.19 95 LYS A N 1
ATOM 767 C CA . LYS A 1 95 ? 12.07 -2.885 -15.383 1 95.19 95 LYS A CA 1
ATOM 768 C C . LYS A 1 95 ? 12.773 -4.172 -14.961 1 95.19 95 LYS A C 1
ATOM 770 O O . LYS A 1 95 ? 12.43 -4.766 -13.938 1 95.19 95 LYS A O 1
ATOM 775 N N . GLU A 1 96 ? 13.797 -4.52 -15.734 1 92.88 96 GLU A N 1
ATOM 776 C CA . GLU A 1 96 ? 14.586 -5.695 -15.383 1 92.88 96 GLU A CA 1
ATOM 777 C C . GLU A 1 96 ? 15.648 -5.359 -14.344 1 92.88 96 GLU A C 1
ATOM 779 O O . GLU A 1 96 ? 16.047 -4.199 -14.211 1 92.88 96 GLU A O 1
ATOM 784 N N . GLY A 1 97 ? 16 -6.344 -13.578 1 93.25 97 GLY A N 1
ATOM 785 C CA . GLY A 1 97 ? 17.141 -6.199 -12.68 1 93.25 97 GLY A CA 1
ATOM 786 C C . GLY A 1 97 ? 16.781 -5.492 -11.383 1 93.25 97 GLY A C 1
ATOM 787 O O . GLY A 1 97 ? 17.672 -5.055 -10.648 1 93.25 97 GLY A O 1
ATOM 788 N N . VAL A 1 98 ? 15.5 -5.312 -11.164 1 95.62 98 VAL A N 1
ATOM 789 C CA . VAL A 1 98 ? 15.086 -4.734 -9.891 1 95.62 98 VAL A CA 1
ATOM 790 C C . VAL A 1 98 ? 15.492 -5.664 -8.742 1 95.62 98 VAL A C 1
ATOM 792 O O . VAL A 1 98 ? 15.227 -6.867 -8.797 1 95.62 98 VAL A O 1
ATOM 795 N N . ARG A 1 99 ? 16.141 -5.051 -7.777 1 95.31 99 ARG A N 1
ATOM 796 C CA . ARG A 1 99 ? 16.609 -5.836 -6.637 1 95.31 99 ARG A CA 1
ATOM 797 C C . ARG A 1 99 ? 15.43 -6.395 -5.844 1 95.31 99 ARG A C 1
ATOM 799 O O . ARG A 1 99 ? 14.406 -5.727 -5.691 1 95.31 99 ARG A O 1
ATOM 806 N N . LYS A 1 100 ? 15.688 -7.559 -5.227 1 96.12 100 LYS A N 1
ATOM 807 C CA . LYS A 1 100 ? 14.656 -8.195 -4.406 1 96.12 100 LYS A CA 1
ATOM 808 C C . LYS A 1 100 ? 14.266 -7.309 -3.23 1 96.12 100 LYS A C 1
ATOM 810 O O . LYS A 1 100 ? 13.109 -7.32 -2.797 1 96.12 100 LYS A O 1
ATOM 815 N N . SER A 1 101 ? 15.203 -6.516 -2.779 1 94.88 101 SER A N 1
ATOM 816 C CA . SER A 1 101 ? 14.953 -5.656 -1.627 1 94.88 101 SER A CA 1
ATOM 817 C C . SER A 1 101 ? 13.859 -4.637 -1.926 1 94.88 101 SER A C 1
ATOM 819 O O . SER A 1 101 ? 13.148 -4.195 -1.021 1 94.88 101 SER A O 1
ATOM 821 N N . VAL A 1 102 ? 13.688 -4.301 -3.164 1 95.81 102 VAL A N 1
ATOM 822 C CA . VAL A 1 102 ? 12.656 -3.35 -3.555 1 95.81 102 VAL A CA 1
ATOM 823 C C . VAL A 1 102 ? 11.273 -3.977 -3.359 1 95.81 102 VAL A C 1
ATOM 825 O O . VAL A 1 102 ? 10.352 -3.324 -2.857 1 95.81 102 VAL A O 1
ATOM 828 N N . TYR A 1 103 ? 11.148 -5.25 -3.623 1 97.19 103 TYR A N 1
ATOM 829 C CA . TYR A 1 103 ? 9.891 -5.961 -3.438 1 97.19 103 TYR A CA 1
ATOM 830 C C . TYR A 1 103 ? 9.547 -6.094 -1.958 1 97.19 103 TYR A C 1
ATOM 832 O O . TYR A 1 103 ? 8.391 -5.938 -1.564 1 97.19 103 TYR A O 1
ATOM 840 N N . TYR A 1 104 ? 10.562 -6.328 -1.223 1 96 104 TYR A N 1
ATOM 841 C CA . TYR A 1 104 ? 10.344 -6.438 0.216 1 96 104 TYR A CA 1
ATOM 842 C C . TYR A 1 104 ? 9.883 -5.109 0.801 1 96 104 TYR A C 1
ATOM 844 O O . TYR A 1 104 ? 8.977 -5.07 1.632 1 96 104 TYR A O 1
ATOM 852 N N . ASN A 1 105 ? 10.5 -4.098 0.3 1 94.38 105 ASN A N 1
ATOM 853 C CA . ASN A 1 105 ? 10.062 -2.775 0.732 1 94.38 105 ASN A CA 1
ATOM 854 C C . ASN A 1 105 ? 8.625 -2.498 0.313 1 94.38 105 ASN A C 1
ATOM 856 O O . ASN A 1 105 ? 7.848 -1.92 1.078 1 94.38 105 ASN A O 1
ATOM 860 N N . ASP A 1 106 ? 8.242 -2.9 -0.874 1 94.94 106 ASP A N 1
ATOM 861 C CA . ASP A 1 106 ? 6.875 -2.719 -1.347 1 94.94 106 ASP A CA 1
ATOM 862 C C . ASP A 1 106 ? 5.871 -3.34 -0.377 1 94.94 106 ASP A C 1
ATOM 864 O O . ASP A 1 106 ? 4.852 -2.729 -0.057 1 94.94 106 ASP A O 1
ATOM 868 N N . VAL A 1 107 ? 6.199 -4.453 0.063 1 94.5 107 VAL A N 1
ATOM 869 C CA . VAL A 1 107 ? 5.305 -5.168 0.966 1 94.5 107 VAL A CA 1
ATOM 870 C C . VAL A 1 107 ? 5.23 -4.441 2.305 1 94.5 107 VAL A C 1
ATOM 872 O O . VAL A 1 107 ? 4.148 -4.297 2.879 1 94.5 107 VAL A O 1
ATOM 875 N N . LEU A 1 108 ? 6.324 -3.951 2.744 1 91.88 108 LEU A N 1
ATOM 876 C CA . LEU A 1 108 ? 6.344 -3.24 4.02 1 91.88 108 LEU A CA 1
ATOM 877 C C . LEU A 1 108 ? 5.555 -1.938 3.928 1 91.88 108 LEU A C 1
ATOM 879 O O . LEU A 1 108 ? 4.875 -1.551 4.879 1 91.88 108 LEU A O 1
ATOM 883 N N . VAL A 1 109 ? 5.641 -1.309 2.797 1 92.06 109 VAL A N 1
ATOM 884 C CA . VAL A 1 109 ? 4.863 -0.1 2.553 1 92.06 109 VAL A CA 1
ATOM 885 C C . VAL A 1 109 ? 3.371 -0.42 2.631 1 92.06 109 VAL A C 1
ATOM 887 O O . VAL A 1 109 ? 2.607 0.307 3.27 1 92.06 109 VAL A O 1
ATOM 890 N N . GLN A 1 110 ? 2.973 -1.492 2.043 1 88.75 110 GLN A N 1
ATOM 891 C CA . GLN A 1 110 ? 1.573 -1.902 2.061 1 88.75 110 GLN A CA 1
ATOM 892 C C . GLN A 1 110 ? 1.134 -2.305 3.467 1 88.75 110 GLN A C 1
ATOM 894 O O . GLN A 1 110 ? 0 -2.037 3.869 1 88.75 110 GLN A O 1
ATOM 899 N N . MET A 1 111 ? 2.004 -2.885 4.148 1 86.44 111 MET A N 1
ATOM 900 C CA . MET A 1 111 ? 1.702 -3.291 5.52 1 86.44 111 MET A CA 1
ATOM 901 C C . MET A 1 111 ? 1.493 -2.074 6.414 1 86.44 111 MET A C 1
ATOM 903 O O . MET A 1 111 ? 0.607 -2.074 7.273 1 86.44 111 MET A O 1
ATOM 907 N N . ASP A 1 112 ? 2.293 -1.111 6.223 1 83.38 112 ASP A N 1
ATOM 908 C CA . ASP A 1 112 ? 2.127 0.134 6.965 1 83.38 112 ASP A CA 1
ATOM 909 C C . ASP A 1 112 ? 0.75 0.743 6.715 1 83.38 112 ASP A C 1
ATOM 911 O O . ASP A 1 112 ? 0.079 1.18 7.652 1 83.38 112 ASP A O 1
ATOM 915 N N . ALA A 1 113 ? 0.439 0.76 5.441 1 83.44 113 ALA A N 1
ATOM 916 C CA . ALA A 1 113 ? -0.874 1.299 5.094 1 83.44 113 ALA A CA 1
ATOM 917 C C . ALA A 1 113 ? -1.989 0.49 5.75 1 83.44 113 ALA A C 1
ATOM 919 O O . ALA A 1 113 ? -2.973 1.055 6.234 1 83.44 113 ALA A O 1
ATOM 920 N N . LYS A 1 114 ? -1.846 -0.74 5.809 1 79.75 114 LYS A N 1
ATOM 921 C CA . LYS A 1 114 ? -2.818 -1.614 6.461 1 79.75 114 LYS A CA 1
ATOM 922 C C . LYS A 1 114 ? -2.928 -1.302 7.949 1 79.75 114 LYS A C 1
ATOM 924 O O . LYS A 1 114 ? -4.031 -1.2 8.492 1 79.75 114 LYS A O 1
ATOM 929 N N . MET A 1 115 ? -1.857 -1.184 8.562 1 78.69 115 MET A N 1
ATOM 930 C CA . MET A 1 115 ? -1.842 -0.889 9.992 1 78.69 115 MET A CA 1
ATOM 931 C C . MET A 1 115 ? -2.562 0.422 10.289 1 78.69 115 MET A C 1
ATOM 933 O O . MET A 1 115 ? -3.35 0.504 11.227 1 78.69 115 MET A O 1
ATOM 937 N N . LEU A 1 116 ? -2.297 1.408 9.516 1 77.88 116 LEU A N 1
ATOM 938 C CA . LEU A 1 116 ? -2.965 2.695 9.688 1 77.88 116 LEU A CA 1
ATOM 939 C C . LEU A 1 116 ? -4.469 2.559 9.469 1 77.88 116 LEU A C 1
ATOM 941 O O . LEU A 1 116 ? -5.262 3.17 10.188 1 77.88 116 LEU A O 1
ATOM 945 N N . GLY A 1 117 ? -4.848 1.787 8.438 1 77.75 117 GLY A N 1
ATOM 946 C CA . GLY A 1 117 ? -6.254 1.501 8.219 1 77.75 117 GLY A CA 1
ATOM 947 C C . GLY A 1 117 ? -6.922 0.829 9.406 1 77.75 117 GLY A C 1
ATOM 948 O O . GLY A 1 117 ? -8.047 1.17 9.766 1 77.75 117 GLY A O 1
ATOM 949 N N . GLU A 1 118 ? -6.207 -0.062 9.93 1 73.94 118 GLU A N 1
ATOM 950 C CA . GLU A 1 118 ? -6.734 -0.754 11.102 1 73.94 118 GLU A CA 1
ATOM 951 C C . GLU A 1 118 ? -6.891 0.2 12.281 1 73.94 118 GLU A C 1
ATOM 953 O O . GLU A 1 118 ? -7.871 0.121 13.023 1 73.94 118 GLU A O 1
ATOM 958 N N . MET A 1 119 ? -5.953 1.035 12.469 1 71.75 119 MET A N 1
ATOM 959 C CA . MET A 1 119 ? -6.047 2.047 13.516 1 71.75 119 MET A CA 1
ATOM 960 C C . MET A 1 119 ? -7.238 2.969 13.273 1 71.75 119 MET A C 1
ATOM 962 O O . MET A 1 119 ? -7.969 3.301 14.211 1 71.75 119 MET A O 1
ATOM 966 N N . TYR A 1 120 ? -7.418 3.297 12.109 1 72.94 120 TYR A N 1
ATOM 967 C CA . TYR A 1 120 ? -8.555 4.129 11.742 1 72.94 120 TYR A CA 1
ATOM 968 C C . TYR A 1 120 ? -9.875 3.408 12.016 1 72.94 120 TYR A C 1
ATOM 970 O O . TYR A 1 120 ? -10.82 4.008 12.531 1 72.94 120 TYR A O 1
ATOM 978 N N . ASN A 1 121 ? -9.891 2.148 11.734 1 72.56 121 ASN A N 1
ATOM 979 C CA . ASN A 1 121 ? -11.086 1.345 11.961 1 72.56 121 ASN A CA 1
ATOM 980 C C . ASN A 1 121 ? -11.445 1.274 13.445 1 72.56 121 ASN A C 1
ATOM 982 O O . ASN A 1 121 ? -12.617 1.156 13.805 1 72.56 121 ASN A O 1
ATOM 986 N N . LYS A 1 122 ? -10.492 1.374 14.211 1 72.31 122 LYS A N 1
ATOM 987 C CA . LYS A 1 122 ? -10.711 1.279 15.656 1 72.31 122 LYS A CA 1
ATOM 988 C C . LYS A 1 122 ? -11.461 2.502 16.172 1 72.31 122 LYS A C 1
ATOM 990 O O . LYS A 1 122 ? -12.039 2.467 17.266 1 72.31 122 LYS A O 1
ATOM 995 N N . THR A 1 123 ? -11.484 3.604 15.391 1 69.12 123 THR A N 1
ATOM 996 C CA . THR A 1 123 ? -12.234 4.789 15.789 1 69.12 123 THR A CA 1
ATOM 997 C C . THR A 1 123 ? -13.703 4.648 15.414 1 69.12 123 THR A C 1
ATOM 999 O O . THR A 1 123 ? -14.492 5.582 15.602 1 69.12 123 THR A O 1
ATOM 1002 N N . ASP A 1 124 ? -13.984 3.48 14.859 1 70.88 124 ASP A N 1
ATOM 1003 C CA . ASP A 1 124 ? -15.352 3.115 14.492 1 70.88 124 ASP A CA 1
ATOM 1004 C C . ASP A 1 124 ? -15.938 4.129 13.508 1 70.88 124 ASP A C 1
ATOM 1006 O O . ASP A 1 124 ? -17.016 4.676 13.75 1 70.88 124 ASP A O 1
ATOM 1010 N N . PRO A 1 125 ? -15.242 4.293 12.477 1 69.81 125 PRO A N 1
ATOM 1011 C CA . PRO A 1 125 ? -15.758 5.203 11.453 1 69.81 125 PRO A CA 1
ATOM 1012 C C . PRO A 1 125 ? -16.984 4.652 10.734 1 69.81 125 PRO A C 1
ATOM 1014 O O . PRO A 1 125 ? -17.281 3.457 10.836 1 69.81 125 PRO A O 1
ATOM 1017 N N . PRO A 1 126 ? -17.703 5.562 10.102 1 66.19 126 PRO A N 1
ATOM 1018 C CA . PRO A 1 126 ? -18.891 5.102 9.359 1 66.19 126 PRO A CA 1
ATOM 1019 C C . PRO A 1 126 ? -18.547 4.051 8.305 1 66.19 126 PRO A C 1
ATOM 1021 O O . PRO A 1 126 ? -19.344 3.143 8.047 1 66.19 126 PRO A O 1
ATOM 1024 N N . LYS A 1 127 ? -17.391 4.223 7.656 1 65.81 127 LYS A N 1
ATOM 1025 C CA . LYS A 1 127 ? -16.891 3.246 6.684 1 65.81 127 LYS A CA 1
ATOM 1026 C C . LYS A 1 127 ? -15.531 2.701 7.094 1 65.81 127 LYS A C 1
ATOM 1028 O O . LYS A 1 127 ? -14.602 3.469 7.336 1 65.81 127 LYS A O 1
ATOM 1033 N N . GLN A 1 128 ? -15.555 1.343 7.242 1 66.62 128 GLN A N 1
ATOM 1034 C CA . GLN A 1 128 ? -14.281 0.725 7.598 1 66.62 128 GLN A CA 1
ATOM 1035 C C . GLN A 1 128 ? -13.398 0.533 6.367 1 66.62 128 GLN A C 1
ATOM 1037 O O . GLN A 1 128 ? -13.898 0.403 5.25 1 66.62 128 GLN A O 1
ATOM 1042 N N . VAL A 1 129 ? -12.164 0.725 6.621 1 63.75 129 VAL A N 1
ATOM 1043 C CA . VAL A 1 129 ? -11.188 0.505 5.562 1 63.75 129 VAL A CA 1
ATOM 1044 C C . VAL A 1 129 ? -10.852 -0.982 5.465 1 63.75 129 VAL A C 1
ATOM 1046 O O . VAL A 1 129 ? -10.703 -1.659 6.484 1 63.75 129 VAL A O 1
ATOM 1049 N N . ASP A 1 130 ? -11.062 -1.66 4.285 1 60.88 130 ASP A N 1
ATOM 1050 C CA . ASP A 1 130 ? -10.664 -3.051 4.086 1 60.88 130 ASP A CA 1
ATOM 1051 C C . ASP A 1 130 ? -9.18 -3.154 3.76 1 60.88 130 ASP A C 1
ATOM 1053 O O . ASP A 1 130 ? -8.672 -2.42 2.912 1 60.88 130 ASP A O 1
ATOM 1057 N N . VAL A 1 131 ? -8.562 -3.945 4.523 1 62.34 131 VAL A N 1
ATOM 1058 C CA . VAL A 1 131 ? -7.109 -4.02 4.406 1 62.34 131 VAL A CA 1
ATOM 1059 C C . VAL A 1 131 ? -6.715 -5.285 3.652 1 62.34 131 VAL A C 1
ATOM 1061 O O . VAL A 1 131 ? -7.23 -6.371 3.936 1 62.34 131 VAL A O 1
ATOM 1064 N N . MET A 1 132 ? -6.023 -5.18 2.525 1 68.56 132 MET A N 1
ATOM 1065 C CA . MET A 1 132 ? -5.48 -6.281 1.736 1 68.56 132 MET A CA 1
ATOM 1066 C C . MET A 1 132 ? -4.273 -6.906 2.434 1 68.56 132 MET A C 1
ATOM 1068 O O . MET A 1 132 ? -3.539 -6.223 3.145 1 68.56 132 MET A O 1
ATOM 1072 N N . GLN A 1 133 ? -4.188 -8.266 2.281 1 78.19 133 GLN A N 1
ATOM 1073 C CA . GLN A 1 133 ? -2.992 -8.945 2.771 1 78.19 133 GLN A CA 1
ATOM 1074 C C . GLN A 1 133 ? -1.923 -9.031 1.686 1 78.19 133 GLN A C 1
ATOM 1076 O O . GLN A 1 133 ? -2.219 -9.383 0.542 1 78.19 133 GLN A O 1
ATOM 1081 N N . CYS A 1 134 ? -0.725 -8.609 2.049 1 91.06 134 CYS A N 1
ATOM 1082 C CA . CYS A 1 134 ? 0.377 -8.617 1.093 1 91.06 134 CYS A CA 1
ATOM 1083 C C . CYS A 1 134 ? 1.469 -9.586 1.525 1 91.06 134 CYS A C 1
ATOM 1085 O O . CYS A 1 134 ? 1.607 -9.883 2.715 1 91.06 134 CYS A O 1
ATOM 1087 N N . ALA A 1 135 ? 2.172 -10.156 0.542 1 95.06 135 ALA A N 1
ATOM 1088 C CA . ALA A 1 135 ? 3.266 -11.094 0.759 1 95.06 135 ALA A CA 1
ATOM 1089 C C . ALA A 1 135 ? 4.25 -11.078 -0.408 1 95.06 135 ALA A C 1
ATOM 1091 O O . ALA A 1 135 ? 4.023 -10.383 -1.405 1 95.06 135 ALA A O 1
ATOM 1092 N N . ILE A 1 136 ? 5.316 -11.781 -0.159 1 97.75 136 ILE A N 1
ATOM 1093 C CA . ILE A 1 136 ? 6.27 -12.078 -1.225 1 97.75 136 ILE A CA 1
ATOM 1094 C C . ILE A 1 136 ? 6.059 -13.508 -1.719 1 97.75 136 ILE A C 1
ATOM 1096 O O . ILE A 1 136 ? 5.887 -14.43 -0.917 1 97.75 136 ILE A O 1
ATOM 1100 N N . LEU A 1 137 ? 6.027 -13.648 -3.039 1 97.81 137 LEU A N 1
ATOM 1101 C CA . LEU A 1 137 ? 6.113 -14.977 -3.639 1 97.81 137 LEU A CA 1
ATOM 1102 C C . LEU A 1 137 ? 7.406 -15.133 -4.43 1 97.81 137 LEU A C 1
ATOM 1104 O O . LEU A 1 137 ? 7.723 -14.305 -5.285 1 97.81 137 LEU A O 1
ATOM 1108 N N . GLN A 1 138 ? 8.148 -16.141 -4.051 1 98.44 138 GLN A N 1
ATOM 1109 C CA . GLN A 1 138 ? 9.375 -16.469 -4.777 1 98.44 138 GLN A CA 1
ATOM 1110 C C . GLN A 1 138 ? 9.234 -17.797 -5.504 1 98.44 138 GLN A C 1
ATOM 1112 O O . GLN A 1 138 ? 8.695 -18.766 -4.949 1 98.44 138 GLN A O 1
ATOM 1117 N N . PHE A 1 139 ? 9.742 -17.844 -6.75 1 98 139 PHE A N 1
ATOM 1118 C CA . PHE A 1 139 ? 9.672 -19.062 -7.543 1 98 139 PHE A CA 1
ATOM 1119 C C . PHE A 1 139 ? 11.062 -19.625 -7.777 1 98 139 PHE A C 1
ATOM 1121 O O . PHE A 1 139 ? 11.711 -19.312 -8.773 1 98 139 PHE A O 1
ATOM 1128 N N . PRO A 1 140 ? 11.406 -20.562 -6.895 1 97.31 140 PRO A N 1
ATOM 1129 C CA . PRO A 1 140 ? 12.758 -21.125 -7.008 1 97.31 140 PRO A CA 1
ATOM 1130 C C . PRO A 1 140 ? 12.945 -21.953 -8.273 1 97.31 140 PRO A C 1
ATOM 1132 O O . PRO A 1 140 ? 14.078 -22.125 -8.75 1 97.31 140 PRO A O 1
ATOM 1135 N N . GLY A 1 141 ? 11.906 -22.484 -8.789 1 96.19 141 GLY A N 1
ATOM 1136 C CA . GLY A 1 141 ? 11.992 -23.359 -9.945 1 96.19 141 GLY A CA 1
ATOM 1137 C C . GLY A 1 141 ? 12.117 -22.594 -11.258 1 96.19 141 GLY A C 1
ATOM 1138 O O . GLY A 1 141 ? 12.336 -23.203 -12.305 1 96.19 141 GLY A O 1
ATOM 1139 N N . ARG A 1 142 ? 11.953 -21.312 -11.258 1 96.44 142 ARG A N 1
ATOM 1140 C CA . ARG A 1 142 ? 12.062 -20.5 -12.469 1 96.44 142 ARG A CA 1
ATOM 1141 C C . ARG A 1 142 ? 13.477 -19.953 -12.633 1 96.44 142 ARG A C 1
ATOM 1143 O O . ARG A 1 142 ? 14.18 -19.719 -11.641 1 96.44 142 ARG A O 1
ATOM 1150 N N . PRO A 1 143 ? 13.867 -19.75 -13.93 1 94.94 143 PRO A N 1
ATOM 1151 C CA . PRO A 1 143 ? 15.172 -19.109 -14.141 1 94.94 143 PRO A CA 1
ATOM 1152 C C . PRO A 1 143 ? 15.297 -17.781 -13.406 1 94.94 143 PRO A C 1
ATOM 1154 O O . PRO A 1 143 ? 14.422 -16.922 -13.531 1 94.94 143 PRO A O 1
ATOM 1157 N N . GLY A 1 144 ? 16.328 -17.656 -12.609 1 94.81 144 GLY A N 1
ATOM 1158 C CA . GLY A 1 144 ? 16.594 -16.406 -11.906 1 94.81 144 GLY A CA 1
ATOM 1159 C C . GLY A 1 144 ? 15.883 -16.328 -10.562 1 94.81 144 GLY A C 1
ATOM 1160 O O . GLY A 1 144 ? 16.047 -15.344 -9.828 1 94.81 144 GLY A O 1
ATOM 1161 N N . THR A 1 145 ? 14.992 -17.25 -10.258 1 96.75 145 THR A N 1
ATOM 1162 C CA . THR A 1 145 ? 14.266 -17.312 -8.992 1 96.75 145 THR A CA 1
ATOM 1163 C C . THR A 1 145 ? 13.547 -16 -8.711 1 96.75 145 THR A C 1
ATOM 1165 O O . THR A 1 145 ? 13.781 -15.367 -7.684 1 96.75 145 THR A O 1
ATOM 1168 N N . PRO A 1 146 ? 12.672 -15.633 -9.641 1 96.94 146 PRO A N 1
ATOM 1169 C CA . PRO A 1 146 ? 12.031 -14.32 -9.531 1 96.94 146 PRO A CA 1
ATOM 1170 C C . PRO A 1 146 ? 11.141 -14.195 -8.305 1 96.94 146 PRO A C 1
ATOM 1172 O O . PRO A 1 146 ? 10.672 -15.211 -7.773 1 96.94 146 PRO A O 1
ATOM 1175 N N . VAL A 1 147 ? 10.953 -12.898 -7.887 1 97.81 147 VAL A N 1
ATOM 1176 C CA . VAL A 1 147 ? 10.078 -12.562 -6.77 1 97.81 147 VAL A CA 1
ATOM 1177 C C . VAL A 1 147 ? 8.938 -11.672 -7.258 1 97.81 147 VAL A C 1
ATOM 1179 O O . VAL A 1 147 ? 9.109 -10.898 -8.203 1 97.81 147 VAL A O 1
ATOM 1182 N N . TYR A 1 148 ? 7.785 -11.875 -6.637 1 97.69 148 TYR A N 1
ATOM 1183 C CA . TYR A 1 148 ? 6.605 -11.047 -6.852 1 97.69 148 TYR A CA 1
ATOM 1184 C C . TYR A 1 148 ? 6.062 -10.516 -5.531 1 97.69 148 TYR A C 1
ATOM 1186 O O . TYR A 1 148 ? 6.094 -11.219 -4.516 1 97.69 148 TYR A O 1
ATOM 1194 N N . ALA A 1 149 ? 5.621 -9.25 -5.551 1 96.94 149 ALA A N 1
ATOM 1195 C CA . ALA A 1 149 ? 4.738 -8.797 -4.48 1 96.94 149 ALA A CA 1
ATOM 1196 C C . ALA A 1 149 ? 3.299 -9.242 -4.738 1 96.94 149 ALA A C 1
ATOM 1198 O O . ALA A 1 149 ? 2.76 -9.016 -5.824 1 96.94 149 ALA A O 1
ATOM 1199 N N . VAL A 1 150 ? 2.66 -9.867 -3.777 1 95 150 VAL A N 1
ATOM 1200 C CA . VAL A 1 150 ? 1.334 -10.406 -4.047 1 95 150 VAL A CA 1
ATOM 1201 C C . VAL A 1 150 ? 0.322 -9.805 -3.074 1 95 150 VAL A C 1
ATOM 1203 O O . VAL A 1 150 ? 0.661 -9.5 -1.929 1 95 150 VAL A O 1
ATOM 1206 N N . GLU A 1 151 ? -0.855 -9.602 -3.611 1 88.5 151 GLU A N 1
ATOM 1207 C CA . GLU A 1 151 ? -2.021 -9.188 -2.838 1 88.5 151 GLU A CA 1
ATOM 1208 C C . GLU A 1 151 ? -3.133 -10.227 -2.908 1 88.5 151 GLU A C 1
ATOM 1210 O O . GLU A 1 151 ? -3.527 -10.648 -3.996 1 88.5 151 GLU A O 1
ATOM 1215 N N . GLN A 1 152 ? -3.457 -10.672 -1.729 1 81.25 152 GLN A N 1
ATOM 1216 C CA . GLN A 1 152 ? -4.566 -11.617 -1.662 1 81.25 152 GLN A CA 1
ATOM 1217 C C . GLN A 1 152 ? -5.871 -10.914 -1.3 1 81.25 152 GLN A C 1
ATOM 1219 O O . GLN A 1 152 ? -5.91 -10.109 -0.369 1 81.25 152 GLN A O 1
ATOM 1224 N N . LEU A 1 153 ? -6.832 -11.008 -2.244 1 61.84 153 LEU A N 1
ATOM 1225 C CA . LEU A 1 153 ? -8.156 -10.461 -1.992 1 61.84 153 LEU A CA 1
ATOM 1226 C C . LEU A 1 153 ? -8.922 -11.312 -0.988 1 61.84 153 LEU A C 1
ATOM 1228 O O . LEU A 1 153 ? -8.977 -12.539 -1.124 1 61.84 153 LEU A O 1
ATOM 1232 N N . ILE A 1 154 ? -8.836 -11.062 0.263 1 52.88 154 ILE A N 1
ATOM 1233 C CA . ILE A 1 154 ? -9.562 -11.906 1.209 1 52.88 154 ILE A CA 1
ATOM 1234 C C . ILE A 1 154 ? -11.023 -12.023 0.782 1 52.88 154 ILE A C 1
ATOM 1236 O O . ILE A 1 154 ? -11.734 -11.023 0.71 1 52.88 154 ILE A O 1
ATOM 1240 N N . GLU A 1 155 ? -11.18 -12.93 -0.08 1 47.38 155 GLU A N 1
ATOM 1241 C CA . GLU A 1 155 ? -12.5 -13.367 -0.541 1 47.38 155 GLU A CA 1
ATOM 1242 C C . GLU A 1 155 ? -13.219 -14.172 0.536 1 47.38 155 GLU A C 1
ATOM 1244 O O . GLU A 1 155 ? -12.609 -14.977 1.238 1 47.38 155 GLU A O 1
ATOM 1249 N N . GLY A 1 156 ? -14.297 -13.617 1.351 1 44.94 156 GLY A N 1
ATOM 1250 C CA . GLY A 1 156 ? -15.234 -14.328 2.203 1 44.94 156 GLY A CA 1
ATOM 1251 C C . GLY A 1 156 ? -15.289 -13.781 3.617 1 44.94 156 GLY A C 1
ATOM 1252 O O . GLY A 1 156 ? -14.766 -12.703 3.891 1 44.94 156 GLY A O 1
ATOM 1253 N N . ASP A 1 157 ? -15.859 -14.625 4.586 1 39.75 157 ASP A N 1
ATOM 1254 C CA . ASP A 1 157 ? -16.094 -14.273 5.984 1 39.75 157 ASP A CA 1
ATOM 1255 C C . ASP A 1 157 ? -14.812 -13.805 6.656 1 39.75 157 ASP A C 1
ATOM 1257 O O . ASP A 1 157 ? -13.75 -14.391 6.461 1 39.75 157 ASP A O 1
ATOM 1261 N N . TYR A 1 158 ? -14.758 -12.445 6.715 1 34.28 158 TYR A N 1
ATOM 1262 C CA . TYR A 1 158 ? -13.688 -11.828 7.488 1 34.28 158 TYR A CA 1
ATOM 1263 C C . TYR A 1 158 ? -13.141 -12.797 8.531 1 34.28 158 TYR A C 1
ATOM 1265 O O . TYR A 1 158 ? -13.844 -13.172 9.469 1 34.28 158 TYR A O 1
ATOM 1273 N N . VAL A 1 159 ? -12.5 -13.867 8.289 1 33.81 159 VAL A N 1
ATOM 1274 C CA . VAL A 1 159 ? -11.82 -14.445 9.438 1 33.81 159 VAL A CA 1
ATOM 1275 C C . VAL A 1 159 ? -10.781 -13.469 9.977 1 33.81 159 VAL A C 1
ATOM 1277 O O . VAL A 1 159 ? -9.875 -13.055 9.25 1 33.81 159 VAL A O 1
ATOM 1280 N N . LYS A 1 160 ? -11.148 -12.727 10.938 1 31.53 160 LYS A N 1
ATOM 1281 C CA . LYS A 1 160 ? -10.219 -11.938 11.734 1 31.53 160 LYS A CA 1
ATOM 1282 C C . LYS A 1 160 ? -8.906 -12.688 11.953 1 31.53 160 LYS A C 1
ATOM 1284 O O . LYS A 1 160 ? -8.891 -13.758 12.57 1 31.53 160 LYS A O 1
ATOM 1289 N N . TYR A 1 161 ? -8.094 -12.812 11.062 1 30.34 161 TYR A N 1
ATOM 1290 C CA . TYR A 1 161 ? -6.789 -13.367 11.391 1 30.34 161 TYR A CA 1
ATOM 1291 C C . TYR A 1 161 ? -6.16 -12.625 12.57 1 30.34 161 TYR A C 1
ATOM 1293 O O . TYR A 1 161 ? -6.016 -11.398 12.531 1 30.34 161 TYR A O 1
ATOM 1301 N N . ASN A 1 162 ? -6.543 -13 13.75 1 28.84 162 ASN A N 1
ATOM 1302 C CA . ASN A 1 162 ? -5.684 -12.609 14.859 1 28.84 162 ASN A CA 1
ATOM 1303 C C . ASN A 1 162 ? -4.227 -12.984 14.602 1 28.84 162 ASN A C 1
ATOM 1305 O O . ASN A 1 162 ? -3.928 -14.133 14.273 1 28.84 162 ASN A O 1
ATOM 1309 N N . SER A 1 163 ? -3.49 -12.102 14.008 1 32.28 163 SER A N 1
ATOM 1310 C CA . SER A 1 163 ? -2.059 -12.383 14.031 1 32.28 163 SER A CA 1
ATOM 1311 C C . SER A 1 163 ? -1.677 -13.25 15.227 1 32.28 163 SER A C 1
ATOM 1313 O O . SER A 1 163 ? -0.533 -13.695 15.336 1 32.28 163 SER A O 1
ATOM 1315 N N . ASN A 1 164 ? -2.549 -13.297 16.281 1 28.88 164 ASN A N 1
ATOM 1316 C CA . ASN A 1 164 ? -2.195 -14.141 17.422 1 28.88 164 ASN A CA 1
ATOM 1317 C C . ASN A 1 164 ? -2.322 -15.625 17.078 1 28.88 164 ASN A C 1
ATOM 1319 O O . ASN A 1 164 ? -2.371 -16.469 17.984 1 28.88 164 ASN A O 1
ATOM 1323 N N . SER A 1 165 ? -2.73 -16 15.938 1 32.03 165 SER A N 1
ATOM 1324 C CA . SER A 1 165 ? -2.879 -17.453 15.836 1 32.03 165 SER A CA 1
ATOM 1325 C C . SER A 1 165 ? -1.56 -18.156 16.109 1 32.03 165 SER A C 1
ATOM 1327 O O . SER A 1 165 ? -1.353 -19.297 15.664 1 32.03 165 SER A O 1
ATOM 1329 N N . GLY A 1 166 ? -0.542 -17.594 16.766 1 29.25 166 GLY A N 1
ATOM 1330 C CA . GLY A 1 166 ? 0.36 -18.609 17.281 1 29.25 166 GLY A CA 1
ATOM 1331 C C . GLY A 1 166 ? -0.363 -19.797 17.891 1 29.25 166 GLY A C 1
ATOM 1332 O O . GLY A 1 166 ? -0.762 -20.719 17.172 1 29.25 166 GLY A O 1
ATOM 1333 N N . PHE A 1 167 ? -0.121 -20.141 19.297 1 29.58 167 PHE A N 1
ATOM 1334 C CA . PHE A 1 167 ? -0.008 -21.297 20.172 1 29.58 167 PHE A CA 1
ATOM 1335 C C . PHE A 1 167 ? -1.383 -21.891 20.469 1 29.58 167 PHE A C 1
ATOM 1337 O O . PHE A 1 167 ? -1.489 -22.969 21.062 1 29.58 167 PHE A O 1
ATOM 1344 N N . GLY A 1 168 ? -2.482 -21.203 20.484 1 30.38 168 GLY A N 1
ATOM 1345 C CA . GLY A 1 168 ? -3.449 -21.875 21.344 1 30.38 168 GLY A CA 1
ATOM 1346 C C . GLY A 1 168 ? -4.074 -23.094 20.688 1 30.38 168 GLY A C 1
ATOM 1347 O O . GLY A 1 168 ? -5.059 -22.969 19.953 1 30.38 168 GLY A O 1
ATOM 1348 N N . ASP A 1 169 ? -3.26 -23.922 19.922 1 30.14 169 ASP A N 1
ATOM 1349 C CA . ASP A 1 169 ? -3.857 -25.25 19.812 1 30.14 169 ASP A CA 1
ATOM 1350 C C . ASP A 1 169 ? -4.254 -25.797 21.188 1 30.14 169 ASP A C 1
ATOM 1352 O O . ASP A 1 169 ? -3.41 -25.906 22.078 1 30.14 169 ASP A O 1
ATOM 1356 N N . ASP A 1 170 ? -5.406 -25.578 21.719 1 28.91 170 ASP A N 1
ATOM 1357 C CA . ASP A 1 170 ? -6.02 -26.375 22.781 1 28.91 170 ASP A CA 1
ATOM 1358 C C . ASP A 1 170 ? -5.809 -27.859 22.547 1 28.91 170 ASP A C 1
ATOM 1360 O O . ASP A 1 170 ? -6.484 -28.469 21.719 1 28.91 170 ASP A O 1
ATOM 1364 N N . VAL A 1 171 ? -4.633 -28.469 22.391 1 31.12 171 VAL A N 1
ATOM 1365 C CA . VAL A 1 171 ? -4.453 -29.875 22.766 1 31.12 171 VAL A CA 1
ATOM 1366 C C . VAL A 1 171 ? -5.152 -30.156 24.094 1 31.12 171 VAL A C 1
ATOM 1368 O O . VAL A 1 171 ? -5.121 -29.328 25 1 31.12 171 VAL A O 1
ATOM 1371 N N . LEU A 1 172 ? -6.086 -31.25 24.188 1 28.47 172 LEU A N 1
ATOM 1372 C CA . LEU A 1 172 ? -6.809 -32 25.188 1 28.47 172 LEU A CA 1
ATOM 1373 C C . LEU A 1 172 ? -5.91 -32.344 26.375 1 28.47 172 LEU A C 1
ATOM 1375 O O . LEU A 1 172 ? -4.82 -32.875 26.203 1 28.47 172 LEU A O 1
ATOM 1379 N N . ARG A 1 173 ? -5.723 -31.516 27.406 1 28.73 173 ARG A N 1
ATOM 1380 C CA . ARG A 1 173 ? -5.316 -31.859 28.766 1 28.73 173 ARG A CA 1
ATOM 1381 C C . ARG A 1 173 ? -6.012 -33.125 29.25 1 28.73 173 ARG A C 1
ATOM 1383 O O . ARG A 1 173 ? -7.027 -33.062 29.938 1 28.73 173 ARG A O 1
ATOM 1390 N N . ASN A 1 174 ? -6.227 -34.156 28.328 1 25.75 174 ASN A N 1
ATOM 1391 C CA . ASN A 1 174 ? -6.672 -35.438 28.859 1 25.75 174 ASN A CA 1
ATOM 1392 C C . ASN A 1 174 ? -5.664 -36 29.859 1 25.75 174 ASN A C 1
ATOM 1394 O O . ASN A 1 174 ? -4.66 -36.594 29.453 1 25.75 174 ASN A O 1
ATOM 1398 N N . THR A 1 175 ? -5.188 -35.219 30.875 1 23.3 175 THR A N 1
ATOM 1399 C CA . THR A 1 175 ? -4.617 -35.906 32.031 1 23.3 175 THR A CA 1
ATOM 1400 C C . THR A 1 175 ? -5.578 -36.969 32.531 1 23.3 175 THR A C 1
ATOM 1402 O O . THR A 1 175 ? -6.766 -36.719 32.719 1 23.3 175 THR A O 1
ATOM 1405 N N . PRO A 1 176 ? -5.23 -38.219 32.375 1 26.88 176 PRO A N 1
ATOM 1406 C CA . PRO A 1 176 ? -5.816 -39.281 33.219 1 26.88 176 PRO A CA 1
ATOM 1407 C C . PRO A 1 176 ? -5.871 -38.875 34.688 1 26.88 176 PRO A C 1
ATOM 1409 O O . PRO A 1 176 ? -5.051 -38.094 35.156 1 26.88 176 PRO A O 1
ATOM 1412 N N . GLN A 1 177 ? -7.027 -38.969 35.312 1 21.11 177 GLN A N 1
ATOM 1413 C CA . GLN A 1 177 ? -7.078 -39.312 36.719 1 21.11 177 GLN A CA 1
ATOM 1414 C C . GLN A 1 177 ? -6.375 -40.625 37 1 21.11 177 GLN A C 1
ATOM 1416 O O . GLN A 1 177 ? -6.352 -41.531 36.156 1 21.11 177 GLN A O 1
ATOM 1421 N N . ARG B 1 1 ? -57.562 17.281 19.125 1 24.58 1 ARG B N 1
ATOM 1422 C CA . ARG B 1 1 ? -56.312 17.922 19.562 1 24.58 1 ARG B CA 1
ATOM 1423 C C . ARG B 1 1 ? -55.188 16.922 19.656 1 24.58 1 ARG B C 1
ATOM 1425 O O . ARG B 1 1 ? -54.219 17.094 20.422 1 24.58 1 ARG B O 1
ATOM 1432 N N . SER B 1 2 ? -55.344 15.664 19.297 1 27.14 2 SER B N 1
ATOM 1433 C CA . SER B 1 2 ? -54.469 14.492 19.297 1 27.14 2 SER B CA 1
ATOM 1434 C C . SER B 1 2 ? -53.125 14.805 18.656 1 27.14 2 SER B C 1
ATOM 1436 O O . SER B 1 2 ? -53.031 14.984 17.438 1 27.14 2 SER B O 1
ATOM 1438 N N . SER B 1 3 ? -52.25 15.766 19.281 1 28.27 3 SER B N 1
ATOM 1439 C CA . SER B 1 3 ? -50.938 16.375 19.031 1 28.27 3 SER B CA 1
ATOM 1440 C C . SER B 1 3 ? -49.906 15.328 18.641 1 28.27 3 SER B C 1
ATOM 1442 O O . SER B 1 3 ? -49.844 14.25 19.234 1 28.27 3 SER B O 1
ATOM 1444 N N . SER B 1 4 ? -49.469 15.242 17.328 1 29.5 4 SER B N 1
ATOM 1445 C CA . SER B 1 4 ? -48.5 14.516 16.5 1 29.5 4 SER B CA 1
ATOM 1446 C C . SER B 1 4 ? -47.125 14.469 17.156 1 29.5 4 SER B C 1
ATOM 1448 O O . SER B 1 4 ? -46.469 15.492 17.266 1 29.5 4 SER B O 1
ATOM 1450 N N . LEU B 1 5 ? -46.875 13.844 18.328 1 27.7 5 LEU B N 1
ATOM 1451 C CA . LEU B 1 5 ? -45.625 13.508 19.016 1 27.7 5 LEU B CA 1
ATOM 1452 C C . LEU B 1 5 ? -44.594 12.953 18.047 1 27.7 5 LEU B C 1
ATOM 1454 O O . LEU B 1 5 ? -44.344 11.75 18.031 1 27.7 5 LEU B O 1
ATOM 1458 N N . TRP B 1 6 ? -44.625 13.328 16.734 1 25.56 6 TRP B N 1
ATOM 1459 C CA . TRP B 1 6 ? -43.562 12.938 15.812 1 25.56 6 TRP B CA 1
ATOM 1460 C C . TRP B 1 6 ? -42.188 13.055 16.469 1 25.56 6 TRP B C 1
ATOM 1462 O O . TRP B 1 6 ? -41.906 14.055 17.141 1 25.56 6 TRP B O 1
ATOM 1472 N N . HIS B 1 7 ? -41.625 11.969 16.969 1 26.94 7 HIS B N 1
ATOM 1473 C CA . HIS B 1 7 ? -40.375 11.547 17.531 1 26.94 7 HIS B CA 1
ATOM 1474 C C . HIS B 1 7 ? -39.188 12.195 16.812 1 26.94 7 HIS B C 1
ATOM 1476 O O . HIS B 1 7 ? -39.125 12.133 15.578 1 26.94 7 HIS B O 1
ATOM 1482 N N . ARG B 1 8 ? -38.656 13.305 17.234 1 27.75 8 ARG B N 1
ATOM 1483 C CA . ARG B 1 8 ? -37.344 13.93 16.984 1 27.75 8 ARG B CA 1
ATOM 1484 C C . ARG B 1 8 ? -36.25 12.875 16.922 1 27.75 8 ARG B C 1
ATOM 1486 O O . ARG B 1 8 ? -35.844 12.305 17.938 1 27.75 8 ARG B O 1
ATOM 1493 N N . ALA B 1 9 ? -36.312 11.922 16.062 1 27.38 9 ALA B N 1
ATOM 1494 C CA . ALA B 1 9 ? -35.125 11.109 15.812 1 27.38 9 ALA B CA 1
ATOM 1495 C C . ALA B 1 9 ? -33.875 11.977 15.758 1 27.38 9 ALA B C 1
ATOM 1497 O O . ALA B 1 9 ? -33.688 12.75 14.82 1 27.38 9 ALA B O 1
ATOM 1498 N N . ILE B 1 10 ? -33.5 12.578 16.828 1 28.3 10 ILE B N 1
ATOM 1499 C CA . ILE B 1 10 ? -32.188 13.211 16.953 1 28.3 10 ILE B CA 1
ATOM 1500 C C . ILE B 1 10 ? -31.125 12.383 16.203 1 28.3 10 ILE B C 1
ATOM 1502 O O . ILE B 1 10 ? -30.938 11.211 16.516 1 28.3 10 ILE B O 1
ATOM 1506 N N . ASN B 1 11 ? -30.953 12.555 14.945 1 29.84 11 ASN B N 1
ATOM 1507 C CA . ASN B 1 11 ? -29.766 12.18 14.18 1 29.84 11 ASN B CA 1
ATOM 1508 C C . ASN B 1 11 ? -28.5 12.281 15.023 1 29.84 11 ASN B C 1
ATOM 1510 O O . ASN B 1 11 ? -28.016 13.383 15.297 1 29.84 11 ASN B O 1
ATOM 1514 N N . LEU B 1 12 ? -28.469 11.664 16.125 1 30.72 12 LEU B N 1
ATOM 1515 C CA . LEU B 1 12 ? -27.156 11.516 16.75 1 30.72 12 LEU B CA 1
ATOM 1516 C C . LEU B 1 12 ? -26.094 11.203 15.719 1 30.72 12 LEU B C 1
ATOM 1518 O O . LEU B 1 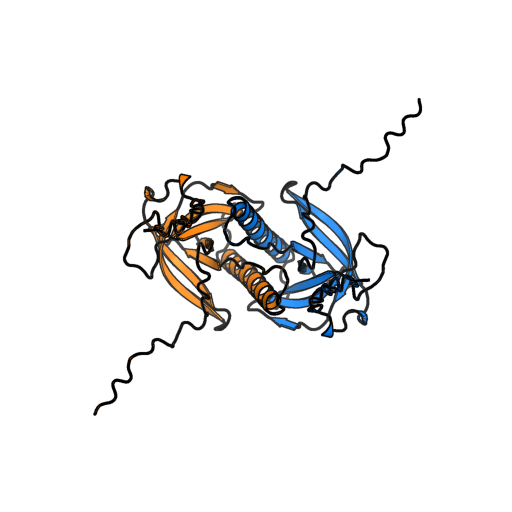12 ? -26.016 10.078 15.211 1 30.72 12 LEU B O 1
ATOM 1522 N N . THR B 1 13 ? -25.906 11.977 14.727 1 34.69 13 THR B N 1
ATOM 1523 C CA . THR B 1 13 ? -24.656 11.883 13.984 1 34.69 13 THR B CA 1
ATOM 1524 C C . THR B 1 13 ? -23.5 11.477 14.906 1 34.69 13 THR B C 1
ATOM 1526 O O . THR B 1 13 ? -23.219 12.172 15.883 1 34.69 13 THR B O 1
ATOM 1529 N N . LYS B 1 14 ? -23.516 10.359 15.383 1 39.16 14 LYS B N 1
ATOM 1530 C CA . LYS B 1 14 ? -22.312 9.906 16.062 1 39.16 14 LYS B CA 1
ATOM 1531 C C . LYS B 1 14 ? -21.078 10.664 15.57 1 39.16 14 LYS B C 1
ATOM 1533 O O . LYS B 1 14 ? -20.719 10.562 14.398 1 39.16 14 LYS B O 1
ATOM 1538 N N . MET B 1 15 ? -20.906 11.961 15.844 1 41.94 15 MET B N 1
ATOM 1539 C CA . MET B 1 15 ? -19.719 12.75 15.562 1 41.94 15 MET B CA 1
ATOM 1540 C C . MET B 1 15 ? -18.469 11.875 15.594 1 41.94 15 MET B C 1
ATOM 1542 O O . MET B 1 15 ? -18.094 11.344 16.641 1 41.94 15 MET B O 1
ATOM 1546 N N . VAL B 1 16 ? -18.234 11.086 14.656 1 53.03 16 VAL B N 1
ATOM 1547 C CA . VAL B 1 16 ? -16.969 10.352 14.57 1 53.03 16 VAL B CA 1
ATOM 1548 C C . VAL B 1 16 ? -15.828 11.234 15.055 1 53.03 16 VAL B C 1
ATOM 1550 O O . VAL B 1 16 ? -15.656 12.359 14.586 1 53.03 16 VAL B O 1
ATOM 1553 N N . ALA B 1 17 ? -15.414 11.016 16.281 1 62.28 17 ALA B N 1
ATOM 1554 C CA . ALA B 1 17 ? -14.32 11.742 16.922 1 62.28 17 ALA B CA 1
ATOM 1555 C C . ALA B 1 17 ? -13.125 11.883 15.984 1 62.28 17 ALA B C 1
ATOM 1557 O O . ALA B 1 17 ? -12.828 10.969 15.211 1 62.28 17 ALA B O 1
ATOM 1558 N N . ASP B 1 18 ? -12.758 13.18 15.641 1 73.44 18 ASP B N 1
ATOM 1559 C CA . ASP B 1 18 ? -11.516 13.461 14.922 1 73.44 18 ASP B CA 1
ATOM 1560 C C . ASP B 1 18 ? -10.352 12.648 15.508 1 73.44 18 ASP B C 1
ATOM 1562 O O . ASP B 1 18 ? -9.961 12.859 16.656 1 73.44 18 ASP B O 1
ATOM 1566 N N . PRO B 1 19 ? -9.836 11.695 14.742 1 76.62 19 PRO B N 1
ATOM 1567 C CA . PRO B 1 19 ? -8.742 10.875 15.266 1 76.62 19 PRO B CA 1
ATOM 1568 C C . PRO B 1 19 ? -7.547 11.703 15.734 1 76.62 19 PRO B C 1
ATOM 1570 O O . PRO B 1 19 ? -6.766 11.25 16.578 1 76.62 19 PRO B O 1
ATOM 1573 N N . TRP B 1 20 ? -7.441 12.961 15.133 1 85.31 20 TRP B N 1
ATOM 1574 C CA . TRP B 1 20 ? -6.332 13.812 15.547 1 85.31 20 TRP B CA 1
ATOM 1575 C C . TRP B 1 20 ? -6.789 14.844 16.578 1 85.31 20 TRP B C 1
ATOM 1577 O O . TRP B 1 20 ? -6.023 15.734 16.953 1 85.31 20 TRP B O 1
ATOM 1587 N N . GLY B 1 21 ? -7.992 14.781 16.984 1 82.75 21 GLY B N 1
ATOM 1588 C CA . GLY B 1 21 ? -8.555 15.812 17.828 1 82.75 21 GLY B CA 1
ATOM 1589 C C . GLY B 1 21 ? -7.754 16.047 19.094 1 82.75 21 GLY B C 1
ATOM 1590 O O . GLY B 1 21 ? -7.602 17.188 19.531 1 82.75 21 GLY B O 1
ATOM 1591 N N . SER B 1 22 ? -7.223 15.039 19.625 1 85 22 SER B N 1
ATOM 1592 C CA . SER B 1 22 ? -6.535 15.141 20.906 1 85 22 SER B CA 1
ATOM 1593 C C . SER B 1 22 ? -5.078 15.555 20.734 1 85 22 SER B C 1
ATOM 1595 O O . SER B 1 22 ? -4.367 15.789 21.703 1 85 22 SER B O 1
ATOM 1597 N N . ARG B 1 23 ? -4.633 15.773 19.5 1 90.62 23 ARG B N 1
ATOM 1598 C CA . ARG B 1 23 ? -3.217 16.016 19.266 1 90.62 23 ARG B CA 1
ATOM 1599 C C . ARG B 1 23 ? -2.93 17.5 19.141 1 90.62 23 ARG B C 1
ATOM 1601 O O . ARG B 1 23 ? -1.775 17.906 18.984 1 90.62 23 ARG B O 1
ATOM 1608 N N . ASN B 1 24 ? -3.895 18.375 19.188 1 92.69 24 ASN B N 1
ATOM 1609 C CA . ASN B 1 24 ? -3.787 19.828 19.188 1 92.69 24 ASN B CA 1
ATOM 1610 C C . ASN B 1 24 ? -2.945 20.328 18.016 1 92.69 24 ASN B C 1
ATOM 1612 O O . ASN B 1 24 ? -2.064 21.172 18.203 1 92.69 24 ASN B O 1
ATOM 1616 N N . LEU B 1 25 ? -3.178 19.766 16.859 1 95 25 LEU B N 1
ATOM 1617 C CA . LEU B 1 25 ? -2.406 20.156 15.688 1 95 25 LEU B CA 1
ATOM 1618 C C . LEU B 1 25 ? -2.674 21.609 15.32 1 95 25 LEU B C 1
ATOM 1620 O O . LEU B 1 25 ? -1.844 22.25 14.672 1 95 25 LEU B O 1
ATOM 1624 N N . HIS B 1 26 ? -3.83 22.141 15.797 1 93.81 26 HIS B N 1
ATOM 1625 C CA . HIS B 1 26 ? -4.238 23.5 15.438 1 93.81 26 HIS B CA 1
ATOM 1626 C C . HIS B 1 26 ? -3.281 24.531 16.031 1 93.81 26 HIS B C 1
ATOM 1628 O O . HIS B 1 26 ? -3.215 25.672 15.547 1 93.81 26 HIS B O 1
ATOM 1634 N N . VAL B 1 27 ? -2.506 24.156 17.016 1 95.69 27 VAL B N 1
ATOM 1635 C CA . VAL B 1 27 ? -1.643 25.125 17.672 1 95.69 27 VAL B CA 1
ATOM 1636 C C . VAL B 1 27 ? -0.244 25.062 17.062 1 95.69 27 VAL B C 1
ATOM 1638 O O . VAL B 1 27 ? 0.62 25.891 17.391 1 95.69 27 VAL B O 1
ATOM 1641 N N . LEU B 1 28 ? 0.014 24.109 16.188 1 96.88 28 LEU B N 1
ATOM 1642 C CA . LEU B 1 28 ? 1.317 23.984 15.547 1 96.88 28 LEU B CA 1
ATOM 1643 C C . LEU B 1 28 ? 1.494 25.047 14.469 1 96.88 28 LEU B C 1
ATOM 1645 O O . LEU B 1 28 ? 0.511 25.609 13.969 1 96.88 28 LEU B O 1
ATOM 1649 N N . PRO B 1 29 ? 2.762 25.391 14.195 1 96.25 29 PRO B N 1
ATOM 1650 C CA . PRO B 1 29 ? 2.988 26.359 13.125 1 96.25 29 PRO B CA 1
ATOM 1651 C C . PRO B 1 29 ? 2.521 25.859 11.766 1 96.25 29 PRO B C 1
ATOM 1653 O O . PRO B 1 29 ? 2.662 24.672 11.461 1 96.25 29 PRO B O 1
ATOM 1656 N N . MET B 1 30 ? 1.985 26.75 11.047 1 95.88 30 MET B N 1
ATOM 1657 C CA . MET B 1 30 ? 1.604 26.484 9.664 1 95.88 30 MET B CA 1
ATOM 1658 C C . MET B 1 30 ? 2.822 26.516 8.742 1 95.88 30 MET B C 1
ATOM 1660 O O . MET B 1 30 ? 3.686 27.391 8.891 1 95.88 30 MET B O 1
ATOM 1664 N N . GLU B 1 31 ? 2.854 25.594 7.809 1 96.88 31 GLU B N 1
ATOM 1665 C CA . GLU B 1 31 ? 3.959 25.531 6.859 1 96.88 31 GLU B CA 1
ATOM 1666 C C . GLU B 1 31 ? 3.453 25.312 5.438 1 96.88 31 GLU B C 1
ATOM 1668 O O . GLU B 1 31 ? 2.471 24.594 5.227 1 96.88 31 GLU B O 1
ATOM 1673 N N . ARG B 1 32 ? 4.172 25.953 4.562 1 96.88 32 ARG B N 1
ATOM 1674 C CA . ARG B 1 32 ? 3.91 25.703 3.148 1 96.88 32 ARG B CA 1
ATOM 1675 C C . ARG B 1 32 ? 4.617 24.438 2.686 1 96.88 32 ARG B C 1
ATOM 1677 O O . ARG B 1 32 ? 5.789 24.219 3.008 1 96.88 32 ARG B O 1
ATOM 1684 N N . ALA B 1 33 ? 3.844 23.609 1.97 1 97.94 33 ALA B N 1
ATOM 1685 C CA . ALA B 1 33 ? 4.402 22.391 1.401 1 97.94 33 ALA B CA 1
ATOM 1686 C C . ALA B 1 33 ? 3.984 22.219 -0.056 1 97.94 33 ALA B C 1
ATOM 1688 O O . ALA B 1 33 ? 2.998 22.812 -0.499 1 97.94 33 ALA B O 1
ATOM 1689 N N . VAL B 1 34 ? 4.812 21.5 -0.751 1 98.06 34 VAL B N 1
ATOM 1690 C CA . VAL B 1 34 ? 4.473 21.094 -2.111 1 98.06 34 VAL B CA 1
ATOM 1691 C C . VAL B 1 34 ? 3.9 19.688 -2.104 1 98.06 34 VAL B C 1
ATOM 1693 O O . VAL B 1 34 ? 4.543 18.75 -1.619 1 98.06 34 VAL B O 1
ATOM 1696 N N . ARG B 1 35 ? 2.729 19.578 -2.592 1 97.12 35 ARG B N 1
ATOM 1697 C CA . ARG B 1 35 ? 2.082 18.266 -2.697 1 97.12 35 ARG B CA 1
ATOM 1698 C C . ARG B 1 35 ? 2.131 17.75 -4.129 1 97.12 35 ARG B C 1
ATOM 1700 O O . ARG B 1 35 ? 1.881 18.484 -5.078 1 97.12 35 ARG B O 1
ATOM 1707 N N . GLN B 1 36 ? 2.49 16.5 -4.277 1 97.06 36 GLN B N 1
ATOM 1708 C CA . GLN B 1 36 ? 2.504 15.836 -5.578 1 97.06 36 GLN B CA 1
ATOM 1709 C C . GLN B 1 36 ? 1.648 14.578 -5.559 1 97.06 36 GLN B C 1
ATOM 1711 O O . GLN B 1 36 ? 1.803 13.727 -4.672 1 97.06 36 GLN B O 1
ATOM 1716 N N . ARG B 1 37 ? 0.765 14.523 -6.469 1 92.69 37 ARG B N 1
ATOM 1717 C CA . ARG B 1 37 ? -0.11 13.367 -6.656 1 92.69 37 ARG B CA 1
ATOM 1718 C C . ARG B 1 37 ? 0.1 12.742 -8.031 1 92.69 37 ARG B C 1
ATOM 1720 O O . ARG B 1 37 ? 0.294 13.453 -9.023 1 92.69 37 ARG B O 1
ATOM 1727 N N . TYR B 1 38 ? -0.037 11.438 -7.988 1 92.25 38 TYR B N 1
ATOM 1728 C CA . TYR B 1 38 ? 0.124 10.758 -9.273 1 92.25 38 TYR B CA 1
ATOM 1729 C C . TYR B 1 38 ? -1.223 10.555 -9.953 1 92.25 38 TYR B C 1
ATOM 1731 O O . TYR B 1 38 ? -2.158 10.023 -9.352 1 92.25 38 TYR B O 1
ATOM 1739 N N . ASN B 1 39 ? -1.284 11.07 -11.164 1 85.88 39 ASN B N 1
ATOM 1740 C CA . ASN B 1 39 ? -2.441 10.812 -12.016 1 85.88 39 ASN B CA 1
ATOM 1741 C C . ASN B 1 39 ? -2.225 9.578 -12.891 1 85.88 39 ASN B C 1
ATOM 1743 O O . ASN B 1 39 ? -1.541 9.656 -13.914 1 85.88 39 ASN B O 1
ATOM 1747 N N . ALA B 1 40 ? -2.828 8.492 -12.477 1 79.19 40 ALA B N 1
ATOM 1748 C CA . ALA B 1 40 ? -2.59 7.223 -13.156 1 79.19 40 ALA B CA 1
ATOM 1749 C C . ALA B 1 40 ? -3.133 7.254 -14.586 1 79.19 40 ALA B C 1
ATOM 1751 O O . ALA B 1 40 ? -2.588 6.598 -15.477 1 79.19 40 ALA B O 1
ATOM 1752 N N . LEU B 1 41 ? -4.219 7.941 -14.773 1 77.69 41 LEU B N 1
ATOM 1753 C CA . LEU B 1 41 ? -4.828 8.039 -16.094 1 77.69 41 LEU B CA 1
ATOM 1754 C C . LEU B 1 41 ? -3.932 8.82 -17.047 1 77.69 41 LEU B C 1
ATOM 1756 O O . LEU B 1 41 ? -3.748 8.422 -18.203 1 77.69 41 LEU B O 1
ATOM 1760 N N . ALA B 1 42 ? -3.332 9.852 -16.5 1 82.75 42 ALA B N 1
ATOM 1761 C CA . ALA B 1 42 ? -2.486 10.703 -17.344 1 82.75 42 ALA B CA 1
ATOM 1762 C C . ALA B 1 42 ? -1.038 10.227 -17.312 1 82.75 42 ALA B C 1
ATOM 1764 O O . ALA B 1 42 ? -0.237 10.609 -18.172 1 82.75 42 ALA B O 1
ATOM 1765 N N . GLY B 1 43 ? -0.708 9.484 -16.375 1 84.81 43 GLY B N 1
ATOM 1766 C CA . GLY B 1 43 ? 0.636 8.938 -16.281 1 84.81 43 GLY B CA 1
ATOM 1767 C C . GLY B 1 43 ? 1.667 9.961 -15.852 1 84.81 43 GLY B C 1
ATOM 1768 O O . GLY B 1 43 ? 2.809 9.938 -16.312 1 84.81 43 GLY B O 1
ATOM 1769 N N . HIS B 1 44 ? 1.198 11 -15.109 1 92.25 44 HIS B N 1
ATOM 1770 C CA . HIS B 1 44 ? 2.148 12.008 -14.648 1 92.25 44 HIS B CA 1
ATOM 1771 C C . HIS B 1 44 ? 1.789 12.508 -13.258 1 92.25 44 HIS B C 1
ATOM 1773 O O . HIS B 1 44 ? 0.677 12.273 -12.781 1 92.25 44 HIS B O 1
ATOM 1779 N N . TRP B 1 45 ? 2.734 13.164 -12.641 1 94.44 45 TRP B N 1
ATOM 1780 C CA . TRP B 1 45 ? 2.545 13.773 -11.328 1 94.44 45 TRP B CA 1
ATOM 1781 C C . TRP B 1 45 ? 1.963 15.18 -11.453 1 94.44 45 TRP B C 1
ATOM 1783 O O . TRP B 1 45 ? 2.395 15.961 -12.305 1 94.44 45 TRP B O 1
ATOM 1793 N N . VAL B 1 46 ? 0.968 15.406 -10.617 1 94.94 46 VAL B N 1
ATOM 1794 C CA . VAL B 1 46 ? 0.403 16.75 -10.516 1 94.94 46 VAL B CA 1
ATOM 1795 C C . VAL B 1 46 ? 0.879 17.406 -9.219 1 94.94 46 VAL B C 1
ATOM 1797 O O . VAL B 1 46 ? 0.895 16.781 -8.164 1 94.94 46 VAL B O 1
ATOM 1800 N N . THR B 1 47 ? 1.215 18.672 -9.375 1 96.19 47 THR B N 1
ATOM 1801 C CA . THR B 1 47 ? 1.821 19.375 -8.242 1 96.19 47 THR B CA 1
ATOM 1802 C C . THR B 1 47 ? 0.991 20.594 -7.844 1 96.19 47 THR B C 1
ATOM 1804 O O . THR B 1 47 ? 0.467 21.297 -8.703 1 96.19 47 THR B O 1
ATOM 1807 N N . ASP B 1 48 ? 0.789 20.75 -6.523 1 95.44 48 ASP B N 1
ATOM 1808 C CA . ASP B 1 48 ? 0.188 21.969 -5.992 1 95.44 48 ASP B CA 1
ATOM 1809 C C . ASP B 1 48 ? 0.815 22.359 -4.652 1 95.44 48 ASP B C 1
ATOM 1811 O O . ASP B 1 48 ? 1.609 21.594 -4.094 1 95.44 48 ASP B O 1
ATOM 1815 N N . GLU B 1 49 ? 0.512 23.609 -4.281 1 96.19 49 GLU B N 1
ATOM 1816 C CA . GLU B 1 49 ? 0.954 24.078 -2.971 1 96.19 49 GLU B CA 1
ATOM 1817 C C . GLU B 1 49 ? -0.16 23.938 -1.935 1 96.19 49 GLU B C 1
ATOM 1819 O O . GLU B 1 49 ? -1.32 24.25 -2.223 1 96.19 49 GLU B O 1
ATOM 1824 N N . VAL B 1 50 ? 0.306 23.484 -0.707 1 95.56 50 VAL B N 1
ATOM 1825 C CA . VAL B 1 50 ? -0.676 23.312 0.358 1 95.56 50 VAL B CA 1
ATOM 1826 C C . VAL B 1 50 ? -0.121 23.859 1.67 1 95.56 50 VAL B C 1
ATOM 1828 O O . VAL B 1 50 ? 1.088 24.062 1.804 1 95.56 50 VAL B O 1
ATOM 1831 N N . LEU B 1 51 ? -1.072 24.141 2.52 1 96.12 51 LEU B N 1
ATOM 1832 C CA . LEU B 1 51 ? -0.715 24.531 3.879 1 96.12 51 LEU B CA 1
ATOM 1833 C C . LEU B 1 51 ? -0.943 23.391 4.855 1 96.12 51 LEU B C 1
ATOM 1835 O O . LEU B 1 51 ? -2.016 22.781 4.863 1 96.12 51 LEU B O 1
ATOM 1839 N N . VAL B 1 52 ? 0.127 23.156 5.688 1 96.94 52 VAL B N 1
ATOM 1840 C CA . VAL B 1 52 ? 0.105 21.953 6.527 1 96.94 52 VAL B CA 1
ATOM 1841 C C . VAL B 1 52 ? 0.573 22.312 7.938 1 96.94 52 VAL B C 1
ATOM 1843 O O . VAL B 1 52 ? 1.399 23.203 8.117 1 96.94 52 VAL B O 1
ATOM 1846 N N . LYS B 1 53 ? -0.065 21.688 8.898 1 97.38 53 LYS B N 1
ATOM 1847 C CA . LYS B 1 53 ? 0.455 21.594 10.258 1 97.38 53 LYS B CA 1
ATOM 1848 C C . LYS B 1 53 ? 0.829 20.156 10.602 1 97.38 53 LYS B C 1
ATOM 1850 O O . LYS B 1 53 ? 0.013 19.234 10.445 1 97.38 53 LYS B O 1
ATOM 1855 N N . MET B 1 54 ? 2.1 19.969 11 1 97.5 54 MET B N 1
ATOM 1856 C CA . MET B 1 54 ? 2.604 18.625 11.195 1 97.5 54 MET B CA 1
ATOM 1857 C C . MET B 1 54 ? 3.408 18.516 12.484 1 97.5 54 MET B C 1
ATOM 1859 O O . MET B 1 54 ? 4.199 19.406 12.805 1 97.5 54 MET B O 1
ATOM 1863 N N . GLU B 1 55 ? 3.197 17.422 13.148 1 97.25 55 GLU B N 1
ATOM 1864 C CA . GLU B 1 55 ? 3.98 17.156 14.352 1 97.25 55 GLU B CA 1
ATOM 1865 C C . GLU B 1 55 ? 5.449 16.922 14.016 1 97.25 55 GLU B C 1
ATOM 1867 O O . GLU B 1 55 ? 5.766 16.312 12.984 1 97.25 55 GLU B O 1
ATOM 1872 N N . SER B 1 56 ? 6.301 17.359 14.984 1 95.75 56 SER B N 1
ATOM 1873 C CA . SER B 1 56 ? 7.734 17.141 14.805 1 95.75 56 SER B CA 1
ATOM 1874 C C . SER B 1 56 ? 8.164 15.781 15.336 1 95.75 56 SER B C 1
ATOM 1876 O O . SER B 1 56 ? 9.203 15.25 14.945 1 95.75 56 SER B O 1
ATOM 1878 N N . LYS B 1 57 ? 7.359 15.242 16.219 1 95.62 57 LYS B N 1
ATOM 1879 C CA . LYS B 1 57 ? 7.641 13.922 16.766 1 95.62 57 LYS B CA 1
ATOM 1880 C C . LYS B 1 57 ? 6.707 12.867 16.172 1 95.62 57 LYS B C 1
ATOM 1882 O O . LYS B 1 57 ? 5.504 13.094 16.062 1 95.62 57 LYS B O 1
ATOM 1887 N N . PRO B 1 58 ? 7.258 11.742 15.812 1 94.44 58 PRO B N 1
ATOM 1888 C CA . PRO B 1 58 ? 6.395 10.68 15.297 1 94.44 58 PRO B CA 1
ATOM 1889 C C . PRO B 1 58 ? 5.48 10.086 16.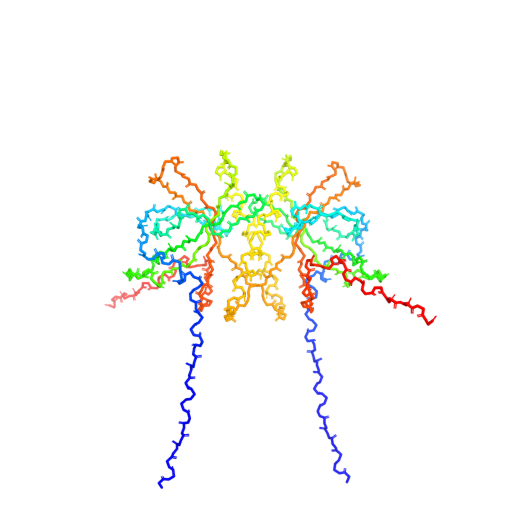375 1 94.44 58 PRO B C 1
ATOM 1891 O O . PRO B 1 58 ? 5.875 9.984 17.531 1 94.44 58 PRO B O 1
ATOM 1894 N N . PHE B 1 59 ? 4.281 9.742 15.938 1 90.62 59 PHE B N 1
ATOM 1895 C CA . PHE B 1 59 ? 3.35 9.148 16.891 1 90.62 59 PHE B CA 1
ATOM 1896 C C . PHE B 1 59 ? 3.379 7.625 16.797 1 90.62 59 PHE B C 1
ATOM 1898 O O . PHE B 1 59 ? 2.861 6.934 17.672 1 90.62 59 PHE B O 1
ATOM 1905 N N . ALA B 1 60 ? 3.926 7.07 15.672 1 85.94 60 ALA B N 1
ATOM 1906 C CA . ALA B 1 60 ? 4.043 5.637 15.438 1 85.94 60 ALA B CA 1
ATOM 1907 C C . ALA B 1 60 ? 5.23 5.32 14.531 1 85.94 60 ALA B C 1
ATOM 1909 O O . ALA B 1 60 ? 5.77 6.215 13.875 1 85.94 60 ALA B O 1
ATOM 1910 N N . ALA B 1 61 ? 5.688 4.047 14.664 1 87.06 61 ALA B N 1
ATOM 1911 C CA . ALA B 1 61 ? 6.785 3.592 13.812 1 87.06 61 ALA B CA 1
ATOM 1912 C C . ALA B 1 61 ? 6.582 2.145 13.383 1 87.06 61 ALA B C 1
ATOM 1914 O O . ALA B 1 61 ? 6.125 1.312 14.164 1 87.06 61 ALA B O 1
ATOM 1915 N N . GLY B 1 62 ? 6.836 2.006 12.086 1 82.94 62 GLY B N 1
ATOM 1916 C CA . GLY B 1 62 ? 6.926 0.644 11.586 1 82.94 62 GLY B CA 1
ATOM 1917 C C . GLY B 1 62 ? 8.344 0.122 11.516 1 82.94 62 GLY B C 1
ATOM 1918 O O . GLY B 1 62 ? 9.219 0.582 12.258 1 82.94 62 GLY B O 1
ATOM 1919 N N . ALA B 1 63 ? 8.461 -0.927 10.719 1 83.56 63 ALA B N 1
ATOM 1920 C CA . ALA B 1 63 ? 9.781 -1.532 10.562 1 83.56 63 ALA B CA 1
ATOM 1921 C C . ALA B 1 63 ? 10.766 -0.548 9.938 1 83.56 63 ALA B C 1
ATOM 1923 O O . ALA B 1 63 ? 11.883 -0.381 10.438 1 83.56 63 ALA B O 1
ATOM 1924 N N . MET B 1 64 ? 10.336 0.213 8.953 1 91.94 64 MET B N 1
ATOM 1925 C CA . MET B 1 64 ? 11.273 1.02 8.18 1 91.94 64 MET B CA 1
ATOM 1926 C C . MET B 1 64 ? 10.914 2.5 8.258 1 91.94 64 MET B C 1
ATOM 1928 O O . MET B 1 64 ? 11.75 3.361 7.984 1 91.94 64 MET B O 1
ATOM 1932 N N . ARG B 1 65 ? 9.648 2.746 8.633 1 92.75 65 ARG B N 1
ATOM 1933 C CA . ARG B 1 65 ? 9.18 4.121 8.508 1 92.75 65 ARG B CA 1
ATOM 1934 C C . ARG B 1 65 ? 8.562 4.605 9.82 1 92.75 65 ARG B C 1
ATOM 1936 O O . ARG B 1 65 ? 8.094 3.801 10.625 1 92.75 65 ARG B O 1
ATOM 1943 N N . GLU B 1 66 ? 8.609 5.941 9.977 1 94.19 66 GLU B N 1
ATOM 1944 C CA . GLU B 1 66 ? 7.934 6.617 11.07 1 94.19 66 GLU B CA 1
ATOM 1945 C C . GLU B 1 66 ? 6.758 7.449 10.57 1 94.19 66 GLU B C 1
ATOM 1947 O O . GLU B 1 66 ? 6.746 7.883 9.414 1 94.19 66 GLU B O 1
ATOM 1952 N N . CYS B 1 67 ? 5.754 7.602 11.469 1 92.38 67 CYS B N 1
ATOM 1953 C CA . CYS B 1 67 ? 4.512 8.266 11.094 1 92.38 67 CYS B CA 1
ATOM 1954 C C . CYS B 1 67 ? 4.305 9.539 11.898 1 92.38 67 CYS B C 1
ATOM 1956 O O . CYS B 1 67 ? 4.445 9.531 13.125 1 92.38 67 CYS B O 1
ATOM 1958 N N . TYR B 1 68 ? 3.963 10.602 11.203 1 94.44 68 TYR B N 1
ATOM 1959 C CA . TYR B 1 68 ? 3.674 11.898 11.805 1 94.44 68 TYR B CA 1
ATOM 1960 C C . TYR B 1 68 ? 2.23 12.312 11.539 1 94.44 68 TYR B C 1
ATOM 1962 O O . TYR B 1 68 ? 1.72 12.125 10.43 1 94.44 68 TYR B O 1
ATOM 1970 N N . ALA B 1 69 ? 1.624 12.805 12.594 1 92.5 69 ALA B N 1
ATOM 1971 C CA . ALA B 1 69 ? 0.291 13.375 12.414 1 92.5 69 ALA B CA 1
ATOM 1972 C C . ALA B 1 69 ? 0.365 14.758 11.773 1 92.5 69 ALA B C 1
ATOM 1974 O O . ALA B 1 69 ? 1.229 15.562 12.117 1 92.5 69 ALA B O 1
ATOM 1975 N N . ALA B 1 70 ? -0.529 14.906 10.789 1 95.62 70 ALA B N 1
ATOM 1976 C CA . ALA B 1 70 ? -0.557 16.188 10.102 1 95.62 70 ALA B CA 1
ATOM 1977 C C . ALA B 1 70 ? -1.978 16.562 9.672 1 95.62 70 ALA B C 1
ATOM 1979 O O . ALA B 1 70 ? -2.857 15.695 9.633 1 95.62 70 ALA B O 1
ATOM 1980 N N . LYS B 1 71 ? -2.178 17.797 9.484 1 93.44 71 LYS B N 1
ATOM 1981 C CA . LYS B 1 71 ? -3.4 18.312 8.883 1 93.44 71 LYS B CA 1
ATOM 1982 C C . LYS B 1 71 ? -3.082 19.203 7.691 1 93.44 71 LYS B C 1
ATOM 1984 O O . LYS B 1 71 ? -2.078 19.922 7.695 1 93.44 71 LYS B O 1
ATOM 1989 N N . LYS B 1 72 ? -3.936 19.047 6.793 1 93.69 72 LYS B N 1
ATOM 1990 C CA . LYS B 1 72 ? -3.846 19.891 5.602 1 93.69 72 LYS B CA 1
ATOM 1991 C C . LYS B 1 72 ? -5.113 20.719 5.422 1 93.69 72 LYS B C 1
ATOM 1993 O O . LYS B 1 72 ? -6.223 20.188 5.438 1 93.69 72 LYS B O 1
ATOM 1998 N N . LEU B 1 73 ? -4.895 22 5.223 1 90.75 73 LEU B N 1
ATOM 1999 C CA . LEU B 1 73 ? -6.047 22.859 4.922 1 90.75 73 LEU B CA 1
ATOM 2000 C C . LEU B 1 73 ? -6.598 22.547 3.533 1 90.75 73 LEU B C 1
ATOM 2002 O O . LEU B 1 73 ? -5.832 22.25 2.609 1 90.75 73 LEU B O 1
ATOM 2006 N N . SER B 1 74 ? -7.914 22.625 3.537 1 81.31 74 SER B N 1
ATOM 2007 C CA . SER B 1 74 ? -8.555 22.422 2.238 1 81.31 74 SER B CA 1
ATOM 2008 C C . SER B 1 74 ? -8.18 23.531 1.262 1 81.31 74 SER B C 1
ATOM 2010 O O . SER B 1 74 ? -8.094 24.703 1.644 1 81.31 74 SER B O 1
ATOM 2012 N N . THR B 1 75 ? -7.855 23.078 0.088 1 74.38 75 THR B N 1
ATOM 2013 C CA . THR B 1 75 ? -7.566 24.062 -0.95 1 74.38 75 THR B CA 1
ATOM 2014 C C . THR B 1 75 ? -8.852 24.594 -1.57 1 74.38 75 THR B C 1
ATOM 2016 O O . THR B 1 75 ? -8.82 25.531 -2.373 1 74.38 75 THR B O 1
ATOM 2019 N N . PHE B 1 76 ? -9.977 24.016 -1.158 1 68.31 76 PHE B N 1
ATOM 2020 C CA . PHE B 1 76 ? -11.242 24.328 -1.81 1 68.31 76 PHE B CA 1
ATOM 2021 C C . PHE B 1 76 ? -12.039 25.328 -0.983 1 68.31 76 PHE B C 1
ATOM 2023 O O . PHE B 1 76 ? -13.023 25.906 -1.466 1 68.31 76 PHE B O 1
ATOM 2030 N N . THR B 1 77 ? -11.68 25.422 0.241 1 65.25 77 THR B N 1
ATOM 2031 C CA . THR B 1 77 ? -12.43 26.344 1.087 1 65.25 77 THR B CA 1
ATOM 2032 C C . THR B 1 77 ? -11.531 27.469 1.583 1 65.25 77 THR B C 1
ATOM 2034 O O . THR B 1 77 ? -10.312 27.297 1.683 1 65.25 77 THR B O 1
ATOM 2037 N N . HIS B 1 78 ? -12.141 28.578 1.731 1 72.62 78 HIS B N 1
ATOM 2038 C CA . HIS B 1 78 ? -11.43 29.734 2.283 1 72.62 78 HIS B CA 1
ATOM 2039 C C . HIS B 1 78 ? -11.469 29.719 3.809 1 72.62 78 HIS B C 1
ATOM 2041 O O . HIS B 1 78 ? -10.844 30.562 4.453 1 72.62 78 HIS B O 1
ATOM 2047 N N . ASN B 1 79 ? -12.133 28.75 4.285 1 71.31 79 ASN B N 1
ATOM 2048 C CA . ASN B 1 79 ? -12.219 28.656 5.738 1 71.31 79 ASN B CA 1
ATOM 2049 C C . ASN B 1 79 ? -10.953 28.047 6.34 1 71.31 79 ASN B C 1
ATOM 2051 O O . ASN B 1 79 ? -10.586 26.906 6 1 71.31 79 ASN B O 1
ATOM 2055 N N . VAL B 1 80 ? -10.281 29 7.09 1 82 80 VAL B N 1
ATOM 2056 C CA . VAL B 1 80 ? -9.062 28.547 7.746 1 82 80 VAL B CA 1
ATOM 2057 C C . VAL B 1 80 ? -9.398 27.984 9.125 1 82 80 VAL B C 1
ATOM 2059 O O . VAL B 1 80 ? -9.344 28.703 10.125 1 82 80 VAL B O 1
ATOM 2062 N N . ASP B 1 81 ? -10.062 26.844 9.141 1 88.5 81 ASP B N 1
ATOM 2063 C CA . ASP B 1 81 ? -10.352 26.172 10.398 1 88.5 81 ASP B CA 1
ATOM 2064 C C . ASP B 1 81 ? -9.602 24.844 10.492 1 88.5 81 ASP B C 1
ATOM 2066 O O . ASP B 1 81 ? -10.016 23.844 9.906 1 88.5 81 ASP B O 1
ATOM 2070 N N . TRP B 1 82 ? -8.57 24.906 11.312 1 91.31 82 TRP B N 1
ATOM 2071 C CA . TRP B 1 82 ? -7.68 23.75 11.406 1 91.31 82 TRP B CA 1
ATOM 2072 C C . TRP B 1 82 ? -8.359 22.594 12.125 1 91.31 82 TRP B C 1
ATOM 2074 O O . TRP B 1 82 ? -7.922 21.453 12.031 1 91.31 82 TRP B O 1
ATOM 2084 N N . HIS B 1 83 ? -9.383 22.906 12.828 1 86.75 83 HIS B N 1
ATOM 2085 C CA . HIS B 1 83 ? -10.133 21.844 13.484 1 86.75 83 HIS B CA 1
ATOM 2086 C C . HIS B 1 83 ? -10.922 21.016 12.469 1 86.75 83 HIS B C 1
ATOM 2088 O O . HIS B 1 83 ? -11.266 19.859 12.734 1 86.75 83 HIS B O 1
ATOM 2094 N N . LYS B 1 84 ? -11.094 21.625 11.32 1 83.5 84 LYS B N 1
ATOM 2095 C CA . LYS B 1 84 ? -11.883 20.969 10.281 1 83.5 84 LYS B CA 1
ATOM 2096 C C . LYS B 1 84 ? -11.016 20.562 9.094 1 83.5 84 LYS B C 1
ATOM 2098 O O . LYS B 1 84 ? -11.516 20.047 8.102 1 83.5 84 LYS B O 1
ATOM 2103 N N . ALA B 1 85 ? -9.742 20.828 9.234 1 89.69 85 ALA B N 1
ATOM 2104 C CA . ALA B 1 85 ? -8.82 20.516 8.148 1 89.69 85 ALA B CA 1
ATOM 2105 C C . ALA B 1 85 ? -8.68 19 7.984 1 89.69 85 ALA B C 1
ATOM 2107 O O . ALA B 1 85 ? -9.039 18.234 8.875 1 89.69 85 ALA B O 1
ATOM 2108 N N . GLN B 1 86 ? -8.203 18.547 6.848 1 87.25 86 GLN B N 1
ATOM 2109 C CA . GLN B 1 86 ? -8.055 17.125 6.516 1 87.25 86 GLN B CA 1
ATOM 2110 C C . GLN B 1 86 ? -6.906 16.5 7.305 1 87.25 86 GLN B C 1
ATOM 2112 O O . GLN B 1 86 ? -5.824 17.078 7.406 1 87.25 86 GLN B O 1
ATOM 2117 N N . ASN B 1 87 ? -7.234 15.312 7.867 1 86.75 87 ASN B N 1
ATOM 2118 C CA . ASN B 1 87 ? -6.203 14.57 8.586 1 86.75 87 ASN B CA 1
ATOM 2119 C C . ASN B 1 87 ? -5.316 13.781 7.629 1 86.75 87 ASN B C 1
ATOM 2121 O O . ASN B 1 87 ? -5.801 13.195 6.656 1 86.75 87 ASN B O 1
ATOM 2125 N N . MET B 1 88 ? -4.016 13.82 7.945 1 91 88 MET B N 1
ATOM 2126 C CA . MET B 1 88 ? -3.043 13.062 7.16 1 91 88 MET B CA 1
ATOM 2127 C C . MET B 1 88 ? -2.064 12.328 8.07 1 91 88 MET B C 1
ATOM 2129 O O . MET B 1 88 ? -1.845 12.727 9.211 1 91 88 MET B O 1
ATOM 2133 N N . VAL B 1 89 ? -1.622 11.25 7.551 1 91.62 89 VAL B N 1
ATOM 2134 C CA . VAL B 1 89 ? -0.457 10.586 8.133 1 91.62 89 VAL B CA 1
ATOM 2135 C C . VAL B 1 89 ? 0.744 10.75 7.199 1 91.62 89 VAL B C 1
ATOM 2137 O O . VAL B 1 89 ? 0.695 10.344 6.039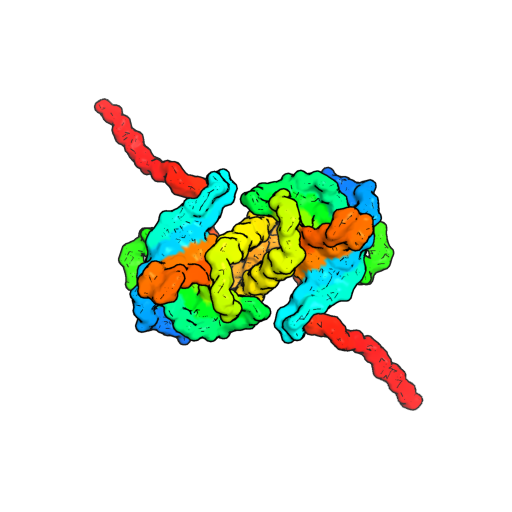 1 91.62 89 VAL B O 1
ATOM 2140 N N . ALA B 1 90 ? 1.78 11.43 7.676 1 95.88 90 ALA B N 1
ATOM 2141 C CA . ALA B 1 90 ? 3.035 11.57 6.945 1 95.88 90 ALA B CA 1
ATOM 2142 C C . ALA B 1 90 ? 4.043 10.508 7.367 1 95.88 90 ALA B C 1
ATOM 2144 O O . ALA B 1 90 ? 4.254 10.281 8.562 1 95.88 90 ALA B O 1
ATOM 2145 N N . LYS B 1 91 ? 4.641 9.914 6.352 1 94.94 91 LYS B N 1
ATOM 2146 C CA . LYS B 1 91 ? 5.57 8.82 6.629 1 94.94 91 LYS B CA 1
ATOM 2147 C C . LYS B 1 91 ? 6.965 9.141 6.09 1 94.94 91 LYS B C 1
ATOM 2149 O O . LYS B 1 91 ? 7.102 9.688 4.992 1 94.94 91 LYS B O 1
ATOM 2154 N N . ARG B 1 92 ? 7.949 8.828 6.918 1 96.62 92 ARG B N 1
ATOM 2155 C CA . ARG B 1 92 ? 9.344 9 6.527 1 96.62 92 ARG B CA 1
ATOM 2156 C C . ARG B 1 92 ? 10.188 7.809 6.98 1 96.62 92 ARG B C 1
ATOM 2158 O O . ARG B 1 92 ? 9.922 7.219 8.031 1 96.62 92 ARG B O 1
ATOM 2165 N N . TYR B 1 93 ? 11.203 7.488 6.102 1 96.94 93 TYR B N 1
ATOM 2166 C CA . TYR B 1 93 ? 12.102 6.402 6.461 1 96.94 93 TYR B CA 1
ATOM 2167 C C . TYR B 1 93 ? 12.953 6.773 7.668 1 96.94 93 TYR B C 1
ATOM 2169 O O . TYR B 1 93 ? 13.414 7.91 7.785 1 96.94 93 TYR B O 1
ATOM 2177 N N . LYS B 1 94 ? 13.109 5.812 8.562 1 95.62 94 LYS B N 1
ATOM 2178 C CA . LYS B 1 94 ? 13.984 5.988 9.719 1 95.62 94 LYS B CA 1
ATOM 2179 C C . LYS B 1 94 ? 15.43 6.211 9.289 1 95.62 94 LYS B C 1
ATOM 2181 O O . LYS B 1 94 ? 16.141 7.031 9.875 1 95.62 94 LYS B O 1
ATOM 2186 N N . LYS B 1 95 ? 15.773 5.457 8.273 1 95.19 95 LYS B N 1
ATOM 2187 C CA . LYS B 1 95 ? 17.125 5.574 7.746 1 95.19 95 LYS B CA 1
ATOM 2188 C C . LYS B 1 95 ? 17.359 6.934 7.094 1 95.19 95 LYS B C 1
ATOM 2190 O O . LYS B 1 95 ? 16.484 7.434 6.375 1 95.19 95 LYS B O 1
ATOM 2195 N N . GLU B 1 96 ? 18.531 7.453 7.312 1 92.88 96 GLU B N 1
ATOM 2196 C CA . GLU B 1 96 ? 18.891 8.727 6.684 1 92.88 96 GLU B CA 1
ATOM 2197 C C . GLU B 1 96 ? 19.375 8.516 5.258 1 92.88 96 GLU B C 1
ATOM 2199 O O . GLU B 1 96 ? 19.859 7.438 4.914 1 92.88 96 GLU B O 1
ATOM 2204 N N . GLY B 1 97 ? 19.172 9.516 4.461 1 93.44 97 GLY B N 1
ATOM 2205 C CA . GLY B 1 97 ? 19.75 9.523 3.133 1 93.44 97 GLY B CA 1
ATOM 2206 C C . GLY B 1 97 ? 18.953 8.719 2.123 1 93.44 97 GLY B C 1
ATOM 2207 O O . GLY B 1 97 ? 19.453 8.406 1.039 1 93.44 97 GLY B O 1
ATOM 2208 N N . VAL B 1 98 ? 17.766 8.312 2.521 1 95.69 98 VAL B N 1
ATOM 2209 C CA . VAL B 1 98 ? 16.906 7.633 1.564 1 95.69 98 VAL B CA 1
ATOM 2210 C C . VAL B 1 98 ? 16.578 8.57 0.403 1 95.69 98 VAL B C 1
ATOM 2212 O O . VAL B 1 98 ? 16.188 9.719 0.614 1 95.69 98 VAL B O 1
ATOM 2215 N N . ARG B 1 99 ? 16.797 8.039 -0.785 1 95.25 99 ARG B N 1
ATOM 2216 C CA . ARG B 1 99 ? 16.562 8.836 -1.979 1 95.25 99 ARG B CA 1
ATOM 2217 C C . ARG B 1 99 ? 15.078 9.18 -2.113 1 95.25 99 ARG B C 1
ATOM 2219 O O . ARG B 1 99 ? 14.211 8.359 -1.799 1 95.25 99 ARG B O 1
ATOM 2226 N N . LYS B 1 100 ? 14.828 10.344 -2.727 1 96.12 100 LYS B N 1
ATOM 2227 C CA . LYS B 1 100 ? 13.453 10.789 -2.951 1 96.12 100 LYS B CA 1
ATOM 2228 C C . LYS B 1 100 ? 12.703 9.805 -3.844 1 96.12 100 LYS B C 1
ATOM 2230 O O . LYS B 1 100 ? 11.492 9.625 -3.693 1 96.12 100 LYS B O 1
ATOM 2235 N N . SER B 1 101 ? 13.422 9.156 -4.711 1 94.88 101 SER B N 1
ATOM 2236 C CA . SER B 1 101 ? 12.805 8.227 -5.645 1 94.88 101 SER B CA 1
ATOM 2237 C C . SER B 1 101 ? 12.148 7.059 -4.91 1 94.88 101 SER B C 1
ATOM 2239 O O . SER B 1 101 ? 11.172 6.48 -5.398 1 94.88 101 SER B O 1
ATOM 2241 N N . VAL B 1 102 ? 12.633 6.738 -3.756 1 95.88 102 VAL B N 1
ATOM 2242 C CA . VAL B 1 102 ? 12.055 5.656 -2.965 1 95.88 102 VAL B CA 1
ATOM 2243 C C . VAL B 1 102 ? 10.672 6.055 -2.471 1 95.88 102 VAL B C 1
ATOM 2245 O O . VAL B 1 102 ? 9.734 5.254 -2.516 1 95.88 102 VAL B O 1
ATOM 2248 N N . TYR B 1 103 ? 10.492 7.309 -2.129 1 97.19 103 TYR B N 1
ATOM 2249 C CA . TYR B 1 103 ? 9.203 7.809 -1.678 1 97.19 103 TYR B CA 1
ATOM 2250 C C . TYR B 1 103 ? 8.195 7.832 -2.822 1 97.19 103 TYR B C 1
ATOM 2252 O O . TYR B 1 103 ? 7.023 7.488 -2.635 1 97.19 103 TYR B O 1
ATOM 2260 N N . TYR B 1 104 ? 8.688 8.195 -3.939 1 96 104 TYR B N 1
ATOM 2261 C CA . TYR B 1 104 ? 7.812 8.219 -5.105 1 96 104 TYR B CA 1
ATOM 2262 C C . TYR B 1 104 ? 7.34 6.812 -5.457 1 96 104 TYR B C 1
ATOM 2264 O O . TYR B 1 104 ? 6.164 6.605 -5.766 1 96 104 TYR B O 1
ATOM 2272 N N . ASN B 1 105 ? 8.273 5.922 -5.336 1 94.38 105 ASN B N 1
ATOM 2273 C CA . ASN B 1 105 ? 7.891 4.531 -5.566 1 94.38 105 ASN B CA 1
ATOM 2274 C C . ASN B 1 105 ? 6.875 4.055 -4.535 1 94.38 105 ASN B C 1
ATOM 2276 O O . ASN B 1 105 ? 5.934 3.332 -4.871 1 94.38 105 ASN B O 1
ATOM 2280 N N . ASP B 1 106 ? 7.039 4.445 -3.301 1 94.94 106 ASP B N 1
ATOM 2281 C CA . ASP B 1 106 ? 6.094 4.074 -2.25 1 94.94 106 ASP B CA 1
ATOM 2282 C C . ASP B 1 106 ? 4.672 4.492 -2.617 1 94.94 106 ASP B C 1
ATOM 2284 O O . ASP B 1 106 ? 3.729 3.715 -2.447 1 94.94 106 ASP B O 1
ATOM 2288 N N . VAL B 1 107 ? 4.574 5.621 -3.109 1 94.56 107 VAL B N 1
ATOM 2289 C CA . VAL B 1 107 ? 3.264 6.156 -3.465 1 94.56 107 VAL B CA 1
ATOM 2290 C C . VAL B 1 107 ? 2.688 5.371 -4.641 1 94.56 107 VAL B C 1
ATOM 2292 O O . VAL B 1 107 ? 1.5 5.039 -4.652 1 94.56 107 VAL B O 1
ATOM 2295 N N . LEU B 1 108 ? 3.508 5.043 -5.559 1 91.94 108 LEU B N 1
ATOM 2296 C CA . LEU B 1 108 ? 3.043 4.293 -6.723 1 91.94 108 LEU B CA 1
ATOM 2297 C C . LEU B 1 108 ? 2.602 2.889 -6.324 1 91.94 108 LEU B C 1
ATOM 2299 O O . LEU B 1 108 ? 1.627 2.361 -6.867 1 91.94 108 LEU B O 1
ATOM 2303 N N . VAL B 1 109 ? 3.305 2.322 -5.379 1 92 109 VAL B N 1
ATOM 2304 C CA . VAL B 1 109 ? 2.922 1.019 -4.848 1 92 109 VAL B CA 1
ATOM 2305 C C . VAL B 1 109 ? 1.533 1.103 -4.219 1 92 109 VAL B C 1
ATOM 2307 O O . VAL B 1 109 ? 0.682 0.245 -4.461 1 92 109 VAL B O 1
ATOM 2310 N N . GLN B 1 110 ? 1.301 2.119 -3.473 1 88.75 110 GLN B N 1
ATOM 2311 C CA . GLN B 1 110 ? 0.008 2.309 -2.824 1 88.75 110 GLN B CA 1
ATOM 2312 C C . GLN B 1 110 ? -1.088 2.586 -3.85 1 88.75 110 GLN B C 1
ATOM 2314 O O . GLN B 1 110 ? -2.223 2.129 -3.693 1 88.75 110 GLN B O 1
ATOM 2319 N N . MET B 1 111 ? -0.734 3.283 -4.824 1 86.62 111 MET B N 1
ATOM 2320 C CA . MET B 1 111 ? -1.691 3.586 -5.883 1 86.62 111 MET B CA 1
ATOM 2321 C C . MET B 1 111 ? -2.102 2.318 -6.629 1 86.62 111 MET B C 1
ATOM 2323 O O . MET B 1 111 ? -3.271 2.148 -6.973 1 86.62 111 MET B O 1
ATOM 2327 N N . ASP B 1 112 ? -1.161 1.495 -6.887 1 83.62 112 ASP B N 1
ATOM 2328 C CA . ASP B 1 112 ? -1.46 0.214 -7.52 1 83.62 112 ASP B CA 1
ATOM 2329 C C . ASP B 1 112 ? -2.451 -0.593 -6.684 1 83.62 112 ASP B C 1
ATOM 2331 O O . ASP B 1 112 ? -3.408 -1.157 -7.219 1 83.62 112 ASP B O 1
ATOM 2335 N N . ALA B 1 113 ? -2.133 -0.619 -5.406 1 83.88 113 ALA B N 1
ATOM 2336 C CA . ALA B 1 113 ? -3.033 -1.344 -4.516 1 83.88 113 ALA B CA 1
ATOM 2337 C C . ALA B 1 113 ? -4.434 -0.741 -4.539 1 83.88 113 ALA B C 1
ATOM 2339 O O . ALA B 1 113 ? -5.43 -1.47 -4.535 1 83.88 113 ALA B O 1
ATOM 2340 N N . LYS B 1 114 ? -4.527 0.498 -4.602 1 80 114 LYS B N 1
ATOM 2341 C CA . LYS B 1 114 ? -5.812 1.186 -4.688 1 80 114 LYS B CA 1
ATOM 2342 C C . LYS B 1 114 ? -6.551 0.812 -5.969 1 80 114 LYS B C 1
ATOM 2344 O O . LYS B 1 114 ? -7.75 0.524 -5.938 1 80 114 LYS B O 1
ATOM 2349 N N . MET B 1 115 ? -5.887 0.845 -7 1 79 115 MET B N 1
ATOM 2350 C CA . MET B 1 115 ? -6.492 0.514 -8.289 1 79 115 MET B CA 1
ATOM 2351 C C . MET B 1 115 ? -7.055 -0.903 -8.273 1 79 115 MET B C 1
ATOM 2353 O O . MET B 1 115 ? -8.164 -1.138 -8.75 1 79 115 MET B O 1
ATOM 2357 N N . LEU B 1 116 ? -6.32 -1.804 -7.773 1 78.31 116 LEU B N 1
ATOM 2358 C CA . LEU B 1 116 ? -6.785 -3.184 -7.672 1 78.31 116 LEU B CA 1
ATOM 2359 C C . LEU B 1 116 ? -8.016 -3.279 -6.777 1 78.31 116 LEU B C 1
ATOM 2361 O O . LEU B 1 116 ? -8.945 -4.027 -7.074 1 78.31 116 LEU B O 1
ATOM 2365 N N . GLY B 1 117 ? -7.98 -2.547 -5.652 1 78 117 GLY B N 1
ATOM 2366 C CA . GLY B 1 117 ? -9.148 -2.477 -4.789 1 78 117 GLY B CA 1
ATOM 2367 C C . GLY B 1 117 ? -10.383 -1.954 -5.5 1 78 117 GLY B C 1
ATOM 2368 O O . GLY B 1 117 ? -11.484 -2.48 -5.312 1 78 117 GLY B O 1
ATOM 2369 N N . GLU B 1 118 ? -10.148 -0.971 -6.246 1 74.25 118 GLU B N 1
ATOM 2370 C CA . GLU B 1 118 ? -11.258 -0.404 -7.008 1 74.25 118 GLU B CA 1
ATOM 2371 C C . GLU B 1 118 ? -11.797 -1.404 -8.023 1 74.25 118 GLU B C 1
ATOM 2373 O O . GLU B 1 118 ? -13.016 -1.5 -8.227 1 74.25 118 GLU B O 1
ATOM 2378 N N . MET B 1 119 ? -10.93 -2.09 -8.664 1 72.19 119 MET B N 1
ATOM 2379 C CA . MET B 1 119 ? -11.344 -3.135 -9.594 1 72.19 119 MET B CA 1
ATOM 2380 C C . MET B 1 119 ? -12.141 -4.223 -8.875 1 72.19 119 MET B C 1
ATOM 2382 O O . MET B 1 119 ? -13.156 -4.691 -9.383 1 72.19 119 MET B O 1
ATOM 2386 N N . TYR B 1 120 ? -11.703 -4.535 -7.766 1 73.19 120 TYR B N 1
ATOM 2387 C CA . TYR B 1 120 ? -12.398 -5.52 -6.949 1 73.19 120 TYR B CA 1
ATOM 2388 C C . TYR B 1 120 ? -13.781 -5.023 -6.555 1 73.19 120 TYR B C 1
ATOM 2390 O O . TYR B 1 120 ? -14.758 -5.777 -6.605 1 73.19 120 TYR B O 1
ATOM 2398 N N . ASN B 1 121 ? -13.875 -3.77 -6.246 1 72.5 121 ASN B N 1
ATOM 2399 C CA . ASN B 1 121 ? -15.141 -3.166 -5.859 1 72.5 121 ASN B CA 1
ATOM 2400 C C . ASN B 1 121 ? -16.156 -3.199 -7.008 1 72.5 121 ASN B C 1
ATOM 2402 O O . ASN B 1 121 ? -17.359 -3.27 -6.773 1 72.5 121 ASN B O 1
ATOM 2406 N N . LYS B 1 122 ? -15.664 -3.17 -8.133 1 72.31 122 LYS B N 1
ATOM 2407 C CA . LYS B 1 122 ? -16.531 -3.16 -9.297 1 72.31 122 LYS B CA 1
ATOM 2408 C C . LYS B 1 122 ? -17.25 -4.5 -9.461 1 72.31 122 LYS B C 1
ATOM 2410 O O . LYS B 1 122 ? -18.266 -4.59 -10.164 1 72.31 122 LYS B O 1
ATOM 2415 N N . THR B 1 123 ? -16.734 -5.566 -8.805 1 69.19 123 THR B N 1
ATOM 2416 C CA . THR B 1 123 ? -17.391 -6.863 -8.859 1 69.19 123 THR B CA 1
ATOM 2417 C C . THR B 1 123 ? -18.531 -6.938 -7.84 1 69.19 123 THR B C 1
ATOM 2419 O O . THR B 1 123 ? -19.156 -7.988 -7.676 1 69.19 123 THR B O 1
ATOM 2422 N N . ASP B 1 124 ? -18.688 -5.812 -7.176 1 70.62 124 ASP B N 1
ATOM 2423 C CA . ASP B 1 124 ? -19.766 -5.648 -6.199 1 70.62 124 ASP B CA 1
ATOM 2424 C C . ASP B 1 124 ? -19.672 -6.707 -5.102 1 70.62 124 ASP B C 1
ATOM 2426 O O . ASP B 1 124 ? -20.641 -7.426 -4.84 1 70.62 124 ASP B O 1
ATOM 2430 N N . PRO B 1 125 ? -18.547 -6.719 -4.508 1 69.62 125 PRO B N 1
ATOM 2431 C CA . PRO B 1 125 ? -18.375 -7.664 -3.4 1 69.62 125 PRO B CA 1
ATOM 2432 C C . PRO B 1 125 ? -19.203 -7.285 -2.17 1 69.62 125 PRO B C 1
ATOM 2434 O O . PRO B 1 125 ? -19.688 -6.156 -2.076 1 69.62 125 PRO B O 1
ATOM 2437 N N . PRO B 1 126 ? -19.406 -8.281 -1.312 1 66.19 126 PRO B N 1
ATOM 2438 C CA . PRO B 1 126 ? -20.156 -7.98 -0.093 1 66.19 126 PRO B CA 1
ATOM 2439 C C . PRO B 1 126 ? -19.531 -6.855 0.729 1 66.19 126 PRO B C 1
ATOM 2441 O O . PRO B 1 126 ? -20.25 -6.074 1.361 1 66.19 126 PRO B O 1
ATOM 2444 N N . LYS B 1 127 ? -18.188 -6.836 0.744 1 65.75 127 LYS B N 1
ATOM 2445 C CA . LYS B 1 127 ? -17.469 -5.762 1.42 1 65.75 127 LYS B CA 1
ATOM 2446 C C . LYS B 1 127 ? -16.562 -5.02 0.45 1 65.75 127 LYS B C 1
ATOM 2448 O O . LYS B 1 127 ? -15.727 -5.637 -0.224 1 65.75 127 LYS B O 1
ATOM 2453 N N . GLN B 1 128 ? -16.859 -3.684 0.382 1 66.44 128 GLN B N 1
ATOM 2454 C CA . GLN B 1 128 ? -16.016 -2.881 -0.496 1 66.44 128 GLN B CA 1
ATOM 2455 C C . GLN B 1 128 ? -14.711 -2.512 0.191 1 66.44 128 GLN B C 1
ATOM 2457 O O . GLN B 1 128 ? -14.648 -2.436 1.42 1 66.44 128 GLN B O 1
ATOM 2462 N N . VAL B 1 129 ? -13.719 -2.514 -0.623 1 63.56 129 VAL B N 1
ATOM 2463 C CA . VAL B 1 129 ? -12.406 -2.107 -0.135 1 63.56 129 VAL B CA 1
ATOM 2464 C C . VAL B 1 129 ? -12.305 -0.585 -0.131 1 63.56 129 VAL B C 1
ATOM 2466 O O . VAL B 1 129 ? -12.742 0.076 -1.075 1 63.56 129 VAL B O 1
ATOM 2469 N N . ASP B 1 130 ? -12.062 0.096 1.051 1 60.47 130 ASP B N 1
ATOM 2470 C CA . ASP B 1 130 ? -11.836 1.536 1.11 1 60.47 130 ASP B CA 1
ATOM 2471 C C . ASP B 1 130 ? -10.398 1.882 0.729 1 60.47 130 ASP B C 1
ATOM 2473 O O . ASP B 1 130 ? -9.453 1.253 1.211 1 60.47 130 ASP B O 1
ATOM 2477 N N . VAL B 1 131 ? -10.305 2.746 -0.189 1 61.97 131 VAL B N 1
ATOM 2478 C CA . VAL B 1 131 ? -8.992 3.037 -0.75 1 61.97 131 VAL B CA 1
ATOM 2479 C C . VAL B 1 131 ? -8.484 4.371 -0.21 1 61.97 131 VAL B C 1
ATOM 2481 O O . VAL B 1 131 ? -9.227 5.355 -0.172 1 61.97 131 VAL B O 1
ATOM 2484 N N . MET B 1 132 ? -7.336 4.406 0.448 1 68.56 132 MET B N 1
ATOM 2485 C CA . MET B 1 132 ? -6.656 5.605 0.934 1 68.56 132 MET B CA 1
ATOM 2486 C C . MET B 1 132 ? -6.02 6.375 -0.219 1 68.56 132 MET B C 1
ATOM 2488 O O . MET B 1 132 ? -5.598 5.777 -1.212 1 68.56 132 MET B O 1
ATOM 2492 N N . GLN B 1 133 ? -6.09 7.742 -0.087 1 78.25 133 GLN B N 1
ATOM 2493 C CA . GLN B 1 133 ? -5.387 8.57 -1.056 1 78.25 133 GLN B CA 1
ATOM 2494 C C . GLN B 1 133 ? -3.957 8.859 -0.598 1 78.25 133 GLN B C 1
ATOM 2496 O O . GLN B 1 133 ? -3.729 9.211 0.561 1 78.25 133 GLN B O 1
ATOM 2501 N N . CYS B 1 134 ? -3.012 8.594 -1.487 1 91.06 134 CYS B N 1
ATOM 2502 C CA . CYS B 1 134 ? -1.605 8.805 -1.159 1 91.06 134 CYS B CA 1
ATOM 2503 C C . CYS B 1 134 ? -1.001 9.906 -2.016 1 91.06 134 CYS B C 1
ATOM 2505 O O . CYS B 1 134 ? -1.475 10.172 -3.123 1 91.06 134 CYS B O 1
ATOM 2507 N N . ALA B 1 135 ? -0.027 10.617 -1.442 1 95.06 135 ALA B N 1
ATOM 2508 C CA . ALA B 1 135 ? 0.683 11.711 -2.109 1 95.06 135 ALA B CA 1
ATOM 2509 C C . ALA B 1 135 ? 2.086 11.883 -1.533 1 95.06 135 ALA B C 1
ATOM 2511 O O . ALA B 1 135 ? 2.457 11.203 -0.573 1 95.06 135 ALA B O 1
ATOM 2512 N N . ILE B 1 136 ? 2.799 12.734 -2.227 1 97.75 136 ILE B N 1
ATOM 2513 C CA . ILE B 1 136 ? 4.078 13.219 -1.71 1 97.75 136 ILE B CA 1
ATOM 2514 C C . ILE B 1 136 ? 3.902 14.617 -1.123 1 97.75 136 ILE B C 1
ATOM 2516 O O . ILE B 1 136 ? 3.234 15.469 -1.716 1 97.75 136 ILE B O 1
ATOM 2520 N N . LEU B 1 137 ? 4.457 14.797 0.064 1 97.81 137 LEU B N 1
ATOM 2521 C CA . LEU B 1 137 ? 4.602 16.141 0.608 1 97.81 137 LEU B CA 1
ATOM 2522 C C . LEU B 1 137 ? 6.074 16.531 0.713 1 97.81 137 LEU B C 1
ATOM 2524 O O . LEU B 1 137 ? 6.875 15.797 1.294 1 97.81 137 LEU B O 1
ATOM 2528 N N . GLN B 1 138 ? 6.398 17.609 0.073 1 98.44 138 GLN B N 1
ATOM 2529 C CA . GLN B 1 138 ? 7.75 18.156 0.167 1 98.44 138 GLN B CA 1
ATOM 2530 C C . GLN B 1 138 ? 7.758 19.484 0.921 1 98.44 138 GLN B C 1
ATOM 2532 O O . GLN B 1 138 ? 6.879 20.328 0.719 1 98.44 138 GLN B O 1
ATOM 2537 N N . PHE B 1 139 ? 8.766 19.641 1.795 1 98.06 139 PHE B N 1
ATOM 2538 C CA . PHE B 1 139 ? 8.891 20.875 2.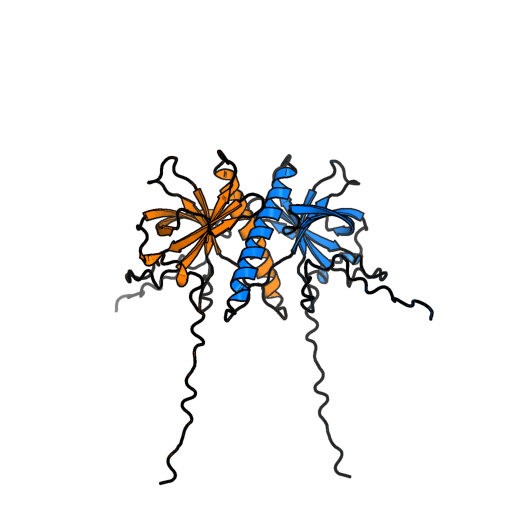576 1 98.06 139 PHE B CA 1
ATOM 2539 C C . PHE B 1 139 ? 10.117 21.656 2.156 1 98.06 139 PHE B C 1
ATOM 2541 O O . PHE B 1 139 ? 11.203 21.484 2.717 1 98.06 139 PHE B O 1
ATOM 2548 N N . PRO B 1 140 ? 9.859 22.609 1.255 1 97.38 140 PRO B N 1
ATOM 2549 C CA . PRO B 1 140 ? 11 23.375 0.748 1 97.38 140 PRO B CA 1
ATOM 2550 C C . PRO B 1 140 ? 11.625 24.281 1.811 1 97.38 140 PRO B C 1
ATOM 2552 O O . PRO B 1 140 ? 12.805 24.641 1.71 1 97.38 140 PRO B O 1
ATOM 2555 N N . GLY B 1 141 ? 10.875 24.641 2.773 1 96.19 141 GLY B N 1
ATOM 2556 C CA . GLY B 1 141 ? 11.352 25.562 3.793 1 96.19 141 GLY B CA 1
ATOM 2557 C C . GLY B 1 141 ? 12.188 24.891 4.863 1 96.19 141 GLY B C 1
ATOM 2558 O O . GLY B 1 141 ? 12.781 25.562 5.715 1 96.19 141 GLY B O 1
ATOM 2559 N N . ARG B 1 142 ? 12.25 23.578 4.891 1 96.44 142 ARG B N 1
ATOM 2560 C CA . ARG B 1 142 ? 13.031 22.844 5.875 1 96.44 142 ARG B CA 1
ATOM 2561 C C . ARG B 1 142 ? 14.422 22.531 5.344 1 96.44 142 ARG B C 1
ATOM 2563 O O . ARG B 1 142 ? 14.617 22.391 4.133 1 96.44 142 ARG B O 1
ATOM 2570 N N . PRO B 1 143 ? 15.391 22.438 6.301 1 94.94 143 PRO B N 1
ATOM 2571 C CA . PRO B 1 143 ? 16.719 22.031 5.855 1 94.94 143 PRO B CA 1
ATOM 2572 C C . PRO B 1 143 ? 16.703 20.703 5.098 1 94.94 143 PRO B C 1
ATOM 2574 O O . PRO B 1 143 ? 16.125 19.719 5.574 1 94.94 143 PRO B O 1
ATOM 2577 N N . GLY B 1 144 ? 17.25 20.703 3.914 1 94.88 144 GLY B N 1
ATOM 2578 C CA . GLY B 1 144 ? 17.359 19.5 3.115 1 94.88 144 GLY B CA 1
ATOM 2579 C C . GLY B 1 144 ? 16.125 19.25 2.254 1 94.88 144 GLY B C 1
ATOM 2580 O O . GLY B 1 144 ? 16.094 18.281 1.49 1 94.88 144 GLY B O 1
ATOM 2581 N N . THR B 1 145 ? 15.062 20.016 2.424 1 96.75 145 THR B N 1
ATOM 2582 C CA . THR B 1 145 ? 13.836 19.922 1.643 1 96.75 145 THR B CA 1
ATOM 2583 C C . THR B 1 145 ? 13.281 18.484 1.679 1 96.75 145 THR B C 1
ATOM 2585 O O . THR B 1 145 ? 13.102 17.859 0.633 1 96.75 145 THR B O 1
ATOM 2588 N N . PRO B 1 146 ? 13 18.031 2.902 1 96.94 146 PRO B N 1
ATOM 2589 C CA . PRO B 1 146 ? 12.602 16.641 3.051 1 96.94 146 PRO B CA 1
ATOM 2590 C C . PRO B 1 146 ? 11.266 16.328 2.373 1 96.94 146 PRO B C 1
ATOM 2592 O O . PRO B 1 146 ? 10.453 17.234 2.164 1 96.94 146 PRO B O 1
ATOM 2595 N N . VAL B 1 147 ? 11.125 15 2.033 1 97.81 147 VAL B N 1
ATOM 2596 C CA . VAL B 1 147 ? 9.891 14.492 1.439 1 97.81 147 VAL B CA 1
ATOM 2597 C C . VAL B 1 147 ? 9.266 13.453 2.365 1 97.81 147 VAL B C 1
ATOM 2599 O O . VAL B 1 147 ? 9.969 12.75 3.094 1 97.81 147 VAL B O 1
ATOM 2602 N N . TYR B 1 148 ? 7.941 13.453 2.363 1 97.69 148 TYR B N 1
ATOM 2603 C CA . TYR B 1 148 ? 7.141 12.461 3.07 1 97.69 148 TYR B CA 1
ATOM 2604 C C . TYR B 1 148 ? 6.133 11.805 2.133 1 97.69 148 TYR B C 1
ATOM 2606 O O . TYR B 1 148 ? 5.586 12.461 1.241 1 97.69 148 TYR B O 1
ATOM 2614 N N . ALA B 1 149 ? 5.949 10.484 2.307 1 96.88 149 ALA B N 1
ATOM 2615 C CA . ALA B 1 149 ? 4.75 9.867 1.75 1 96.88 149 ALA B CA 1
ATOM 2616 C C . ALA B 1 149 ? 3.545 10.086 2.658 1 96.88 149 ALA B C 1
ATOM 2618 O O . ALA B 1 149 ? 3.607 9.82 3.859 1 96.88 149 ALA B O 1
ATOM 2619 N N . VAL B 1 150 ? 2.459 10.578 2.131 1 95.06 150 VAL B N 1
ATOM 2620 C CA . VAL B 1 150 ? 1.341 10.922 3.004 1 95.06 150 VAL B CA 1
ATOM 2621 C C . VAL B 1 150 ? 0.099 10.133 2.584 1 95.06 150 VAL B C 1
ATOM 2623 O O . VAL B 1 150 ? -0.086 9.844 1.4 1 95.06 150 VAL B O 1
ATOM 2626 N N . GLU B 1 151 ? -0.649 9.766 3.598 1 88.62 151 GLU B N 1
ATOM 2627 C CA . GLU B 1 151 ? -1.961 9.148 3.432 1 88.62 151 GLU B CA 1
ATOM 2628 C C . GLU B 1 151 ? -3.059 10.016 4.047 1 88.62 151 GLU B C 1
ATOM 2630 O O . GLU B 1 151 ? -2.961 10.422 5.207 1 88.62 151 GLU B O 1
ATOM 2635 N N . GLN B 1 152 ? -3.959 10.359 3.18 1 81.69 152 GLN B N 1
ATOM 2636 C CA . GLN B 1 152 ? -5.098 11.133 3.662 1 81.69 152 GLN B CA 1
ATOM 2637 C C . GLN B 1 152 ? -6.305 10.234 3.916 1 81.69 152 GLN B C 1
ATOM 2639 O O . GLN B 1 152 ? -6.648 9.398 3.08 1 81.69 152 GLN B O 1
ATOM 2644 N N . LEU B 1 153 ? -6.742 10.273 5.199 1 62.41 153 LEU B N 1
ATOM 2645 C CA . LEU B 1 153 ? -7.945 9.531 5.566 1 62.41 153 LEU B CA 1
ATOM 2646 C C . LEU B 1 153 ? -9.195 10.234 5.047 1 62.41 153 LEU B C 1
ATOM 2648 O O . LEU B 1 153 ? -9.352 11.445 5.219 1 62.41 153 LEU B O 1
ATOM 2652 N N . ILE B 1 154 ? -9.688 9.898 3.93 1 53.41 154 ILE B N 1
ATOM 2653 C CA . ILE B 1 154 ? -10.883 10.586 3.451 1 53.41 154 ILE B CA 1
ATOM 2654 C C . ILE B 1 154 ? -12 10.461 4.488 1 53.41 154 ILE B C 1
ATOM 2656 O O . ILE B 1 154 ? -12.438 9.359 4.816 1 53.41 154 ILE B O 1
ATOM 2660 N N . GLU B 1 155 ? -11.906 11.383 5.395 1 48.03 155 GLU B N 1
ATOM 2661 C CA . GLU B 1 155 ? -12.922 11.586 6.422 1 48.03 155 GLU B CA 1
ATOM 2662 C C . GLU B 1 155 ? -14.172 12.227 5.844 1 48.03 155 GLU B C 1
ATOM 2664 O O . GLU B 1 155 ? -14.086 13.125 5 1 48.03 155 GLU B O 1
ATOM 2669 N N . GLY B 1 156 ? -15.391 11.477 5.512 1 45.47 156 GLY B N 1
ATOM 2670 C CA . GLY B 1 156 ? -16.719 11.984 5.199 1 45.47 156 GLY B CA 1
ATOM 2671 C C . GLY B 1 156 ? -17.281 11.414 3.912 1 45.47 156 GLY B C 1
ATOM 2672 O O . GLY B 1 156 ? -16.766 10.438 3.373 1 45.47 156 GLY B O 1
ATOM 2673 N N . ASP B 1 157 ? -18.344 12.133 3.316 1 40.31 157 ASP B N 1
ATOM 2674 C CA . ASP B 1 157 ? -19.125 11.727 2.146 1 40.31 157 ASP B CA 1
ATOM 2675 C C . ASP B 1 157 ? -18.203 11.461 0.951 1 40.31 157 ASP B C 1
ATOM 2677 O O . ASP B 1 157 ? -17.281 12.227 0.688 1 40.31 157 ASP B O 1
ATOM 2681 N N . TYR B 1 158 ? -17.969 10.125 0.811 1 34.78 158 TYR B N 1
ATOM 2682 C CA . TYR B 1 158 ? -17.25 9.68 -0.381 1 34.78 158 TYR B CA 1
ATOM 2683 C C . TYR B 1 158 ? -17.391 10.695 -1.511 1 34.78 158 TYR B C 1
ATOM 2685 O O . TYR B 1 158 ? -18.484 10.906 -2.025 1 34.78 158 TYR B O 1
ATOM 2693 N N . VAL B 1 159 ? -16.875 11.859 -1.546 1 34.09 159 VAL B N 1
ATOM 2694 C CA . VAL B 1 159 ? -16.859 12.5 -2.855 1 34.09 159 VAL B CA 1
ATOM 2695 C C . VAL B 1 159 ? -16.016 11.688 -3.832 1 34.09 159 VAL B C 1
ATOM 2697 O O . VAL B 1 159 ? -14.828 11.469 -3.598 1 34.09 159 VAL B O 1
ATOM 2700 N N . LYS B 1 160 ? -16.656 10.852 -4.551 1 32.19 160 LYS B N 1
ATOM 2701 C CA . LYS B 1 160 ? -16.047 10.18 -5.695 1 32.19 160 LYS B CA 1
ATOM 2702 C C . LYS B 1 160 ? -15.117 11.125 -6.453 1 32.19 160 LYS B C 1
ATOM 2704 O O . LYS B 1 160 ? -15.562 12.141 -6.988 1 32.19 160 LYS B O 1
ATOM 2709 N N . TYR B 1 161 ? -14.031 11.43 -6.043 1 30.72 161 TYR B N 1
ATOM 2710 C CA . TYR B 1 161 ? -13.109 12.18 -6.895 1 30.72 161 TYR B CA 1
ATOM 2711 C C . TYR B 1 161 ? -12.922 11.484 -8.234 1 30.72 161 TYR B C 1
ATOM 2713 O O . TYR B 1 161 ? -12.562 10.305 -8.289 1 30.72 161 TYR B O 1
ATOM 2721 N N . ASN B 1 162 ? -13.844 11.734 -9.133 1 29.44 162 ASN B N 1
ATOM 2722 C CA . ASN B 1 162 ? -13.5 11.406 -10.508 1 29.44 162 ASN B CA 1
ATOM 2723 C C . ASN B 1 162 ? -12.156 12.008 -10.906 1 29.44 162 ASN B C 1
ATOM 2725 O O . ASN B 1 162 ? -11.922 13.203 -10.719 1 29.44 162 ASN B O 1
ATOM 2729 N N . SER B 1 163 ? -11.125 11.273 -10.734 1 32.72 163 SER B N 1
ATOM 2730 C CA . SER B 1 163 ? -9.898 11.766 -11.352 1 32.72 163 SER B CA 1
ATOM 2731 C C . SER B 1 163 ? -10.203 12.633 -12.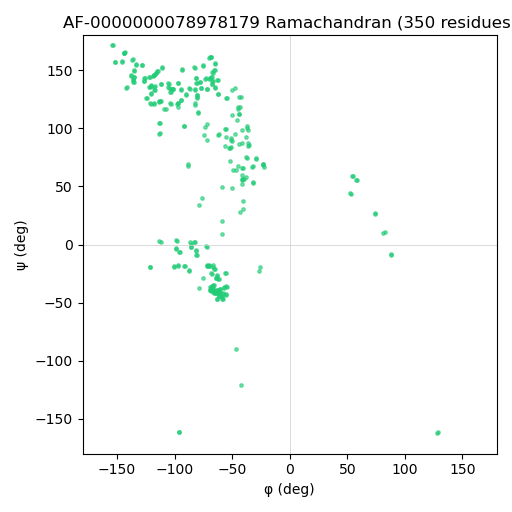57 1 32.72 163 SER B C 1
ATOM 2733 O O . SER B 1 163 ? -9.305 13.266 -13.133 1 32.72 163 SER B O 1
ATOM 2735 N N . ASN B 1 164 ? -11.43 12.445 -13.18 1 29.23 164 ASN B N 1
ATOM 2736 C CA . ASN B 1 164 ? -11.742 13.266 -14.344 1 29.23 164 ASN B CA 1
ATOM 2737 C C . ASN B 1 164 ? -12.031 14.711 -13.961 1 29.23 164 ASN B C 1
ATOM 2739 O O . ASN B 1 164 ? -12.594 15.469 -14.75 1 29.23 164 ASN B O 1
ATOM 2743 N N . SER B 1 165 ? -12.008 15.062 -12.75 1 32.78 165 SER B N 1
ATOM 2744 C CA . SER B 1 165 ? -12.445 16.438 -12.523 1 32.78 165 SER B CA 1
ATOM 2745 C C . SER B 1 165 ? -11.578 17.422 -13.297 1 32.78 165 SER B C 1
ATOM 2747 O O . SER B 1 165 ? -11.648 18.641 -13.07 1 32.78 165 SER B O 1
ATOM 2749 N N . GLY B 1 166 ? -10.672 17.062 -14.203 1 30.3 166 GLY B N 1
ATOM 2750 C CA . GLY B 1 166 ? -10.258 18.203 -15 1 30.3 166 GLY B CA 1
ATOM 2751 C C . GLY B 1 166 ? -11.43 19.031 -15.484 1 30.3 166 GLY B C 1
ATOM 2752 O O . GLY B 1 166 ? -11.461 20.25 -15.273 1 30.3 166 GLY B O 1
ATOM 2753 N N . PHE B 1 167 ? -12.078 18.781 -16.719 1 30.34 167 PHE B N 1
ATOM 2754 C CA . PHE B 1 167 ? -12.648 19.703 -17.688 1 30.34 167 PHE B CA 1
ATOM 2755 C C . PHE B 1 167 ? -14.016 20.188 -17.234 1 30.34 167 PHE B C 1
ATOM 2757 O O . PHE B 1 167 ? -14.523 21.203 -17.75 1 30.34 167 PHE B O 1
ATOM 2764 N N . GLY B 1 168 ? -14.883 19.453 -16.625 1 30.55 168 GLY B N 1
ATOM 2765 C CA . GLY B 1 168 ? -16.25 19.891 -16.875 1 30.55 168 GLY B CA 1
ATOM 2766 C C . GLY B 1 168 ? -16.656 21.094 -16.047 1 30.55 168 GLY B C 1
ATOM 2767 O O . GLY B 1 168 ? -17.188 20.938 -14.945 1 30.55 168 GLY B O 1
ATOM 2768 N N . ASP B 1 169 ? -15.727 22.047 -15.742 1 30.77 169 ASP B N 1
ATOM 2769 C CA . ASP B 1 169 ? -16.438 23.266 -15.344 1 30.77 169 ASP B CA 1
ATOM 2770 C C . ASP B 1 169 ? -17.422 23.703 -16.422 1 30.77 169 ASP B C 1
ATOM 2772 O O . ASP B 1 169 ? -17.031 23.891 -17.578 1 30.77 169 ASP B O 1
ATOM 2776 N N . ASP B 1 170 ? -18.688 23.328 -16.422 1 29.3 170 ASP B N 1
ATOM 2777 C CA . ASP B 1 170 ? -19.812 23.922 -17.141 1 29.3 170 ASP B CA 1
ATOM 2778 C C . ASP B 1 170 ? -19.719 25.438 -17.125 1 29.3 170 ASP B C 1
ATOM 2780 O O . ASP B 1 170 ? -20.031 26.078 -16.125 1 29.3 170 ASP B O 1
ATOM 2784 N N . VAL B 1 171 ? -18.688 26.141 -17.562 1 31.48 171 VAL B N 1
ATOM 2785 C CA . VAL B 1 171 ? -18.891 27.516 -18.016 1 31.48 171 VAL B CA 1
ATOM 2786 C C . VAL B 1 171 ? -20.109 27.594 -18.906 1 31.48 171 VAL B C 1
ATOM 2788 O O . VAL B 1 171 ? -20.297 26.75 -19.797 1 31.48 171 VAL B O 1
ATOM 2791 N N . LEU B 1 172 ? -21.25 28.344 -18.562 1 29.36 172 LEU B N 1
ATOM 2792 C CA . LEU B 1 172 ? -22.453 28.891 -19.156 1 29.36 172 LEU B CA 1
ATOM 2793 C C . LEU B 1 172 ? -22.188 29.375 -20.578 1 29.36 172 LEU B C 1
ATOM 2795 O O . LEU B 1 172 ? -21.266 30.156 -20.812 1 29.36 172 LEU B O 1
ATOM 2799 N N . ARG B 1 173 ? -22.281 28.547 -21.641 1 27.88 173 ARG B N 1
ATOM 2800 C CA . ARG B 1 173 ? -22.484 28.922 -23.031 1 27.88 173 ARG B CA 1
ATOM 2801 C C . ARG B 1 173 ? -23.516 30.047 -23.156 1 27.88 173 ARG B C 1
ATOM 2803 O O . ARG B 1 173 ? -24.719 29.797 -23.078 1 27.88 173 ARG B O 1
ATOM 2810 N N . ASN B 1 174 ? -23.359 31.141 -22.422 1 26.55 174 ASN B N 1
ATOM 2811 C CA . ASN B 1 174 ? -24.141 32.344 -22.719 1 26.55 174 ASN B CA 1
ATOM 2812 C C . ASN B 1 174 ? -24.062 32.719 -24.188 1 26.55 174 ASN B C 1
ATOM 2814 O O . ASN B 1 174 ? -23.078 33.312 -24.625 1 26.55 174 ASN B O 1
ATOM 2818 N N . THR B 1 175 ? -24.281 31.734 -25.141 1 22.45 175 THR B N 1
ATOM 2819 C CA . THR B 1 175 ? -24.562 32.188 -26.5 1 22.45 175 THR B CA 1
ATOM 2820 C C . THR B 1 175 ? -25.625 33.281 -26.484 1 22.45 175 THR B C 1
ATOM 2822 O O . THR B 1 175 ? -26.594 33.219 -25.75 1 22.45 175 THR B O 1
ATOM 2825 N N . PRO B 1 176 ? -25.391 34.375 -27.266 1 28.5 176 PRO B N 1
ATOM 2826 C CA . PRO B 1 176 ? -26.203 35.562 -27.578 1 28.5 176 PRO B CA 1
ATOM 2827 C C . PRO B 1 176 ? -27.609 35.219 -28.016 1 28.5 176 PRO B C 1
ATOM 2829 O O . PRO B 1 176 ? -27.844 34.125 -28.547 1 28.5 176 PRO B O 1
ATOM 2832 N N . GLN B 1 177 ? -28.625 35.844 -27.516 1 20.33 177 GLN B N 1
ATOM 2833 C CA . GLN B 1 177 ? -29.75 36.188 -28.375 1 20.33 177 GLN B CA 1
ATOM 2834 C C . GLN B 1 177 ? -29.281 37.062 -29.547 1 20.33 177 GLN B C 1
ATOM 2836 O O . GLN B 1 177 ? -28.344 37.875 -29.391 1 20.33 177 GLN B O 1
#

Secondary structure (DSSP, 8-state):
------------------TTGGG-GGGSPPEEEEEEEEETTTTEEEEEEEEEEE-SS-SEE-SSEEEEEEEE--SS-----TTSSEEEEEEEESSTT--HHHHHHHHHHHHHHHHHHHHHHTT--SSP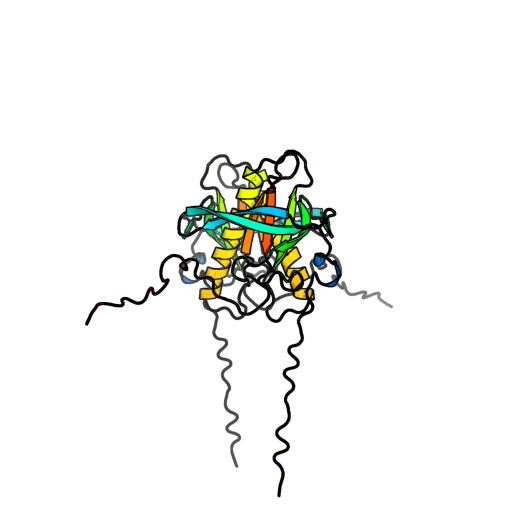PPPPEEEEEE-TTSTT--EEEEEE---SS-----TT-SS----------/------------------TTGGG-GGGSPPEEEEEEEEETTTTEEEEEEEEEEE-SS-SEE-SSEEEEEEEE--SS-----TTSSEEEEEEEESSTT--HHHHHHHHHHHHHHHHHHHHHHTT--SSPPP--EEEEEE-TTSTT--EEEEEE---SS-----TTTTT----------

Nearest PDB structures (foldseek):
  8fny-assembly2_C  TM=8.239E-01  e=2.955E-17  Homo sapiens
  8gm5-assembly1_A  TM=8.211E-01  e=2.643E-17  Homo sapiens
  8fny-assembly1_A  TM=8.240E-01  e=4.371E-17  Homo sapiens
  8gm4-assembly1_A  TM=8.231E-01  e=6.113E-17  Homo sapiens
  7shq-assembly1_A  TM=7.914E-01  e=1.479E-15  Homo sapiens

InterPro domains:
  IPR004166 Alpha-type protein kinase, alpha-kinase domain [PF02816] (60-176)
  IPR004166 Alpha-type protein kinase, alpha-kinase domain [PS51158] (37-177)
  IPR004166 Alpha-type protein kinase, alpha-kinase domain [SM00811] (42-177)
  IPR011009 Protein kinase-like domain superfamily [SSF56112] (15-177)
  IPR051852 Alpha-type Protein Kinase [PTHR45992] (24-176)

Organism: NCBI:txid3068

Solvent-accessible surface area (backbone atoms only — not comparable to full-atom values): 21444 Å² total; per-residue (Å²): 130,90,75,81,78,72,75,76,76,70,76,69,65,73,71,64,71,59,92,58,61,87,67,55,52,70,78,47,69,78,39,68,30,41,36,35,34,76,36,78,91,77,68,45,75,45,75,49,80,42,46,33,23,63,53,91,58,64,80,46,68,61,96,58,34,33,31,22,52,30,34,34,53,55,88,86,49,89,68,89,45,64,90,72,29,44,51,33,40,34,31,37,63,69,59,81,87,69,57,70,65,57,45,54,48,49,38,51,54,51,48,52,53,32,51,53,35,51,56,50,36,71,63,61,44,98,70,58,50,47,67,72,51,58,30,36,41,30,29,73,86,42,90,87,42,50,68,28,38,29,39,34,59,82,81,68,80,80,68,77,72,54,88,68,68,70,72,82,68,79,72,83,82,74,68,78,129,130,90,72,81,77,74,75,78,73,70,76,70,65,73,70,62,73,58,91,61,61,87,66,56,53,69,77,46,69,78,39,68,29,40,35,37,33,75,35,78,90,76,68,45,74,45,76,48,80,43,46,34,22,62,52,91,60,62,80,47,69,61,96,57,33,33,30,20,53,29,32,34,54,55,90,86,48,88,69,89,45,64,89,72,28,44,51,31,41,35,32,38,64,70,61,82,86,68,56,70,67,57,46,55,48,50,39,50,52,51,47,51,53,33,52,53,34,51,57,50,38,71,66,60,45,98,69,58,51,46,67,70,50,59,30,36,40,29,28,73,85,42,88,85,43,48,68,28,37,29,39,34,60,81,80,69,81,79,67,76,72,54,87,66,68,73,70,79,69,82,73,81,80,76,69,80,132

Sequence (354 aa):
RSSSLWHRAINLTKMVADPWGSRNLHVLPMERAVRQRYNALAGHWVTDEVLVKMESKPFAAGAMRECYAAKKLSTFTHNVDWHKAQNMVAKRYKKEGVRKSVYYNDVLVQMDAKMLGEMYNKTDPPKQVDVMQCAILQFPGRPGTPVYAVEQLIEGDYVKYNSNSGFGDDVLRNTPQRSSSLWHRAINLTKMVADPWGSRNLHVLPMERAVRQRYNALAGHWVTDEVLVKMESKPFAAGAMRECYAAKKLSTFTHNVDWHKAQNMVAKRYKKEGVRKSVYYNDVLVQMDAKMLGEMYNKTDPPKQVDVMQCAILQFPGRPGTPVYAVEQLIEGDYVKYNSNSGFGDDVLRNTPQ

Foldseek 3Di:
DPPPPVPCPVCCVVPPPDPCQVVPLVVADKAKKKKWAADPVVRDIDIDIWIKRKDPDFPDDDPFKTKIWMFTADPVDPDPDRSPTFIKIWIDGPDPPDDPVVLVVVQVVLVVVQVVQVVVCVVVDPDRDDRWGWIKIWGPPDVPGDITIMTTDPDDDPPVPPVPPPDPPPDPPPPDD/DPDCPPDPPVCCVVPPPDPCQVVPLVVADKAKKKKWAADPVVRDIDIDIWIKRKDPDFPDDDPFKTKIWMFTADPVDPDPDRSPTWIKIWIDGPDPPDDPVVLVVVQVVLVVVQVVQVVVCVVVDPDRDDRWGWIKIWGPPDVPGDITIMTTDPDDDPPVPPSPPPDPPPPPPPDDD

Radius of gyration: 24.4 Å; Cα contacts (8 Å, |Δi|>4): 529; chains: 2; bounding box: 76×76×65 Å

pLDDT: mean 75.26, std 25.36, range [20.33, 98.44]